Protein AF-A0A3M1T2I3-F1 (afdb_monomer)

Sequence (271 aa):
MAVRRGARWLALGALTLAPGLLPSAAAAEPPPEVANPHLGEAIRHIEAGELEAALRALEAALTFPENTNRILVEVYRNLAIVYLYSGDEAGAYEAFARLLNIDPDYTLPPHTAEPVAALFERVREAYAKGLLEPVRVAVDPIEATPSGVPASLVAVVSGLRPDMHVRAYYRLAGTASWNALELEPRPGNRYVASLPAFTADSGGGRTQVEYYVEVSDAAGRRVQGAGSALEPLRFAVLPPAAPPPPPAPPPWYENGWVWAAVGVVALGAGA

Foldseek 3Di:
DDDDDDDDDDDDDDPPPDPPPDPPPPPPDQFPPPDQVLLVQLVVCVVVVVLVSSLVSLVVSLVDQQDDLVSLLSSLLSQLVSCVVVVNLVSNLVSLLLNCLSPVPDDDDPPDDPVSNVSNVVSNVCVVVVVHFRWDKDWDAAAEDEAQDWDKTKIAIGSDDPQKFKKKWKDWPPDDDIDIDGFDDDPPRMTMDIHGGHHDDPPPDFTKMWMWMFMAGNVRGTSYIGAGPRGTHMYTHDHHDDDPPDPDDPPPVPPPVVVVVVVVVVPPPDD

Nearest PDB structures (foldseek):
  6tav-assembly1_C  TM=6.456E-01  e=8.203E-03  Homo sapiens
  6tav-assembly1_A  TM=6.426E-01  e=1.238E-02  Homo sapiens
  7s64-assembly1_A  TM=7.057E-01  e=3.563E-02  Xenopus laevis
  7voo-assembly1_A  TM=5.939E-01  e=1.376E-01  Homo sapiens
  7von-assembly1_A  TM=6.052E-01  e=4.455E-01  Homo sapiens

Radius of gyration: 33.21 Å; Cα contacts (8 Å, |Δi|>4): 391; chains: 1; bounding box: 89×68×102 Å

Solvent-accessible surface area (backbone atoms only — not comparable to full-atom values): 16003 Å² total; per-residue (Å²): 133,88,79,90,82,82,87,86,89,87,83,90,78,88,75,80,75,76,81,76,80,69,79,75,75,73,73,73,72,76,63,81,83,75,73,60,66,33,46,58,50,14,51,55,24,52,77,70,66,38,50,74,60,16,50,55,25,37,57,53,34,55,62,42,87,70,58,39,72,70,53,47,38,53,46,23,51,51,47,18,51,43,27,43,76,73,68,35,56,65,58,14,47,50,23,44,49,53,24,42,40,65,42,75,83,70,73,81,66,86,90,57,57,65,72,61,49,56,51,47,51,53,46,50,51,37,47,75,70,60,75,52,76,53,50,44,54,46,62,66,83,59,68,65,37,53,34,65,40,58,41,79,47,44,33,43,48,44,56,77,52,94,61,46,46,54,37,36,36,39,33,55,62,91,58,90,67,75,44,78,44,73,43,46,83,46,86,89,46,28,29,39,37,77,46,73,54,48,74,31,54,90,84,75,56,83,34,37,39,32,29,28,35,38,32,20,42,79,86,66,31,74,68,42,47,40,50,26,90,71,53,51,43,66,29,38,34,37,62,67,78,77,75,76,77,74,78,77,74,76,60,74,84,75,40,74,65,53,57,56,58,58,57,54,63,75,69,71,83,79,127

pLDDT: mean 84.48, std 18.32, range [36.56, 98.56]

Structure (mmCIF, N/CA/C/O backbone):
data_AF-A0A3M1T2I3-F1
#
_entry.id   AF-A0A3M1T2I3-F1
#
loop_
_atom_site.group_PDB
_atom_site.id
_atom_site.type_symbol
_atom_site.label_atom_id
_atom_site.label_alt_id
_atom_site.label_comp_id
_atom_site.label_asym_id
_atom_site.label_entity_id
_atom_site.label_seq_id
_atom_site.pdbx_PDB_ins_code
_atom_site.Cartn_x
_atom_site.Cartn_y
_atom_site.Cartn_z
_atom_site.occupancy
_atom_site.B_iso_or_equiv
_atom_site.auth_seq_id
_atom_site.auth_comp_id
_atom_site.auth_asym_id
_atom_site.auth_atom_id
_atom_site.pdbx_PDB_model_num
ATOM 1 N N . MET A 1 1 ? -61.316 48.200 -37.920 1.00 38.34 1 MET A N 1
ATOM 2 C CA . MET A 1 1 ? -62.043 48.078 -36.635 1.00 38.34 1 MET A CA 1
ATOM 3 C C . MET A 1 1 ? -61.032 47.604 -35.601 1.00 38.34 1 MET A C 1
ATOM 5 O O . MET A 1 1 ? -60.457 46.552 -35.807 1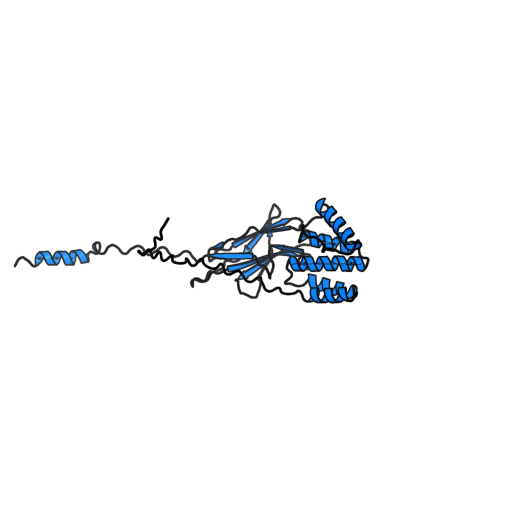.00 38.34 1 MET A O 1
ATOM 9 N N . ALA A 1 2 ? -60.510 48.493 -34.749 1.00 40.97 2 ALA A N 1
ATOM 10 C CA . ALA A 1 2 ? -61.056 48.836 -33.422 1.00 40.97 2 ALA A CA 1
ATOM 11 C C . ALA A 1 2 ? -60.943 47.642 -32.446 1.00 40.97 2 ALA A C 1
ATOM 13 O O . ALA A 1 2 ? -61.377 46.559 -32.792 1.00 40.97 2 ALA A O 1
ATOM 14 N N . VAL A 1 3 ? -60.418 47.720 -31.223 1.00 39.72 3 VAL A N 1
ATOM 15 C CA . VAL A 1 3 ? -60.035 48.838 -30.355 1.00 39.72 3 VAL A CA 1
ATOM 16 C C . VAL A 1 3 ? -59.197 48.249 -29.199 1.00 39.72 3 VAL A C 1
ATOM 18 O O . VAL A 1 3 ? -59.406 47.110 -28.788 1.00 39.72 3 VAL A O 1
ATOM 21 N N . ARG A 1 4 ? -58.269 49.058 -28.671 1.00 47.62 4 ARG A N 1
ATOM 22 C CA . ARG A 1 4 ? -57.616 48.945 -27.350 1.00 47.62 4 ARG A CA 1
ATOM 23 C C . ARG A 1 4 ? -58.528 48.371 -26.255 1.00 47.62 4 ARG A C 1
ATOM 25 O O . ARG A 1 4 ? -59.618 48.894 -26.051 1.00 47.62 4 ARG A O 1
ATOM 32 N N . ARG A 1 5 ? -57.991 47.510 -25.387 1.00 52.38 5 ARG A N 1
ATOM 33 C CA . ARG A 1 5 ? -58.354 47.515 -23.959 1.00 52.38 5 ARG A CA 1
ATOM 34 C C . ARG A 1 5 ? -57.108 47.344 -23.107 1.00 52.38 5 ARG A C 1
ATOM 36 O O . ARG A 1 5 ? -56.390 46.362 -23.230 1.00 52.38 5 ARG A O 1
ATOM 43 N N . GLY A 1 6 ? -56.851 48.356 -22.289 1.00 38.50 6 GLY A N 1
ATOM 44 C CA . GLY A 1 6 ? -55.913 48.271 -21.186 1.00 38.50 6 GLY A CA 1
ATOM 45 C C . GLY A 1 6 ? -56.625 47.976 -19.870 1.00 38.50 6 GLY A C 1
ATOM 46 O O . GLY A 1 6 ? -57.850 47.906 -19.813 1.00 38.50 6 GLY A O 1
ATOM 47 N N . ALA A 1 7 ? -55.785 47.972 -18.835 1.00 44.91 7 ALA A N 1
ATOM 48 C CA . ALA A 1 7 ? -56.053 48.436 -17.478 1.00 44.91 7 ALA A CA 1
ATOM 49 C C . ALA A 1 7 ? -56.681 47.464 -16.449 1.00 44.91 7 ALA A C 1
ATOM 51 O O . ALA A 1 7 ? -57.894 47.370 -16.328 1.00 44.91 7 ALA A O 1
ATOM 52 N N . ARG A 1 8 ? -55.792 46.969 -15.565 1.00 45.78 8 ARG A N 1
ATOM 53 C CA . ARG A 1 8 ? -55.631 47.380 -14.141 1.00 45.78 8 ARG A CA 1
ATOM 54 C C . ARG A 1 8 ? -55.949 46.332 -13.042 1.00 45.78 8 ARG A C 1
ATOM 56 O O . ARG A 1 8 ? -57.092 45.975 -12.822 1.00 45.78 8 ARG A O 1
ATOM 63 N N . TRP A 1 9 ? -54.863 45.988 -12.330 1.00 36.56 9 TRP A N 1
ATOM 64 C CA . TRP A 1 9 ? -54.618 45.773 -10.883 1.00 36.56 9 TRP A CA 1
ATOM 65 C C . TRP A 1 9 ? -55.651 45.085 -9.974 1.00 36.56 9 TRP A C 1
ATOM 67 O O . TRP A 1 9 ? -56.730 45.618 -9.753 1.00 36.56 9 TRP A O 1
ATOM 77 N N . LEU A 1 10 ? -55.208 44.040 -9.258 1.00 44.72 10 LEU A N 1
ATOM 78 C CA . LEU A 1 10 ? -54.825 44.035 -7.825 1.00 44.72 10 LEU A CA 1
ATOM 79 C C . LEU A 1 10 ? -54.875 42.589 -7.296 1.00 44.72 10 LEU A C 1
ATOM 81 O O . LEU A 1 10 ? -55.879 41.916 -7.486 1.00 44.72 10 LEU A O 1
ATOM 85 N N . ALA A 1 11 ? -53.834 42.143 -6.588 1.00 40.94 11 ALA A N 1
ATOM 86 C CA . ALA A 1 11 ? -53.917 41.704 -5.187 1.00 40.94 11 ALA A CA 1
ATOM 87 C C . ALA A 1 11 ? -52.767 40.759 -4.811 1.00 40.94 11 ALA A C 1
ATOM 89 O O . ALA A 1 11 ? -52.311 39.928 -5.591 1.00 40.94 11 ALA A O 1
ATOM 90 N N . LEU A 1 12 ? -52.309 40.962 -3.580 1.00 48.69 12 LEU A N 1
ATOM 91 C CA . LEU A 1 12 ? -51.177 40.344 -2.915 1.00 48.69 12 LEU A CA 1
ATOM 92 C C . LEU A 1 12 ? -51.337 38.830 -2.738 1.00 48.69 12 LEU A C 1
ATOM 94 O O . LEU A 1 12 ? -52.394 38.344 -2.350 1.00 48.69 12 LEU A O 1
ATOM 98 N N . GLY A 1 13 ? -50.210 38.135 -2.843 1.00 39.66 13 GLY A N 1
ATOM 99 C CA . GLY A 1 13 ? -49.990 36.828 -2.241 1.00 39.66 13 GLY A CA 1
ATOM 100 C C . GLY A 1 13 ? -48.504 36.668 -1.954 1.00 39.66 13 GLY A C 1
ATOM 101 O O . GLY A 1 13 ? -47.779 36.071 -2.742 1.00 39.66 13 GLY A O 1
ATOM 102 N N . ALA A 1 14 ? -48.030 37.283 -0.869 1.00 46.06 14 ALA A N 1
ATOM 103 C CA . ALA A 1 14 ? -46.669 37.103 -0.381 1.00 46.06 14 ALA A CA 1
ATOM 104 C C . ALA A 1 14 ? -46.525 35.678 0.174 1.00 46.06 14 ALA A C 1
ATOM 106 O O . ALA A 1 14 ? -46.918 35.409 1.306 1.00 46.06 14 ALA A O 1
ATOM 107 N N . LEU A 1 15 ? -45.974 34.765 -0.626 1.00 44.28 15 LEU A N 1
ATOM 108 C CA . LEU A 1 15 ? -45.470 33.490 -0.132 1.00 44.28 15 LEU A CA 1
ATOM 109 C C . LEU A 1 15 ? -43.978 33.675 0.155 1.00 44.28 15 LEU A C 1
ATOM 111 O O . LEU A 1 15 ? -43.136 33.569 -0.735 1.00 44.28 15 LEU A O 1
ATOM 115 N N . THR A 1 16 ? -43.650 34.019 1.398 1.00 44.34 16 THR A N 1
ATOM 116 C CA . THR A 1 16 ? -42.273 33.974 1.890 1.00 44.34 16 THR A CA 1
ATOM 117 C C . THR A 1 16 ? -41.854 32.512 1.976 1.00 44.34 16 THR A C 1
ATOM 119 O O . THR A 1 16 ? -42.119 31.833 2.968 1.00 44.34 16 THR A O 1
ATOM 122 N N . LEU A 1 17 ? -41.234 32.012 0.909 1.00 50.44 17 LEU A N 1
ATOM 123 C CA . LEU A 1 17 ? -40.506 30.753 0.931 1.00 50.44 17 LEU A CA 1
ATOM 124 C C . LEU A 1 17 ? -39.276 30.973 1.822 1.00 50.44 17 LEU A C 1
ATOM 126 O O . LEU A 1 17 ? -38.347 31.679 1.434 1.00 50.44 17 LEU A O 1
ATOM 130 N N . ALA A 1 18 ? -39.295 30.436 3.040 1.00 46.59 18 ALA A N 1
ATOM 131 C CA . ALA A 1 18 ? -38.099 30.376 3.867 1.00 46.59 18 ALA A CA 1
ATOM 132 C C . ALA A 1 18 ? -37.065 29.502 3.132 1.00 46.59 18 ALA A C 1
ATOM 134 O O . ALA A 1 18 ? -37.366 28.336 2.860 1.00 46.59 18 ALA A O 1
ATOM 135 N N . PRO A 1 19 ? -35.874 30.014 2.770 1.00 47.81 19 PRO A N 1
ATOM 136 C CA . PRO A 1 19 ? -34.829 29.162 2.235 1.00 47.81 19 PRO A CA 1
ATOM 137 C C . PRO A 1 19 ? -34.359 28.252 3.369 1.00 47.81 19 PRO A C 1
ATOM 139 O O . PRO A 1 19 ? -33.749 28.702 4.340 1.00 47.81 19 PRO A O 1
ATOM 142 N N . GLY A 1 20 ? -34.691 26.966 3.264 1.00 45.84 20 GLY A N 1
ATOM 143 C CA . GLY A 1 20 ? -34.088 25.940 4.096 1.00 45.84 20 GLY A CA 1
ATOM 144 C C . GLY A 1 20 ? -32.579 25.989 3.897 1.00 45.84 20 GLY A C 1
ATOM 145 O O . GLY A 1 20 ? -32.091 25.745 2.793 1.00 45.84 20 GLY A O 1
ATOM 146 N N . LEU A 1 21 ? -31.845 26.323 4.960 1.00 47.00 21 LEU A N 1
ATOM 147 C CA . LEU A 1 21 ? -30.426 26.019 5.043 1.00 47.00 21 LEU A CA 1
ATOM 148 C C . LEU A 1 21 ? -30.297 24.497 4.976 1.00 47.00 21 LEU A C 1
ATOM 150 O O . LEU A 1 21 ? -30.474 23.803 5.976 1.00 47.00 21 LEU A O 1
ATOM 154 N N . LEU A 1 22 ? -29.992 23.973 3.793 1.00 48.81 22 LEU A N 1
ATOM 155 C CA . LEU A 1 22 ? -29.312 22.693 3.724 1.00 48.81 22 LEU A CA 1
ATOM 156 C C . LEU A 1 22 ? -27.967 22.892 4.438 1.00 48.81 22 LEU A C 1
ATOM 158 O O . LEU A 1 22 ? -27.266 23.861 4.122 1.00 48.81 22 LEU A O 1
ATOM 162 N N . PRO A 1 23 ? -27.597 22.045 5.414 1.00 46.97 23 PRO A N 1
ATOM 163 C CA . PRO A 1 23 ? -26.238 22.047 5.915 1.00 46.97 23 PRO A CA 1
ATOM 164 C C . PRO A 1 23 ? -25.337 21.789 4.712 1.00 46.97 23 PRO A C 1
ATOM 166 O O . PRO A 1 23 ? -25.424 20.739 4.075 1.00 46.97 23 PRO A O 1
ATOM 169 N N . SER A 1 24 ? -24.524 22.788 4.369 1.00 48.53 24 SER A N 1
ATOM 170 C CA . SER A 1 24 ? -23.426 22.615 3.434 1.00 48.53 24 SER A CA 1
ATOM 171 C C . SER A 1 24 ? -22.610 21.452 3.979 1.00 48.53 24 SER A C 1
ATOM 173 O O . SER A 1 24 ? -22.019 21.562 5.057 1.00 48.53 24 SER A O 1
ATOM 175 N N . ALA A 1 25 ? -22.664 20.304 3.302 1.00 48.81 25 ALA A N 1
ATOM 176 C CA . ALA A 1 25 ? -21.672 19.270 3.489 1.00 48.81 25 ALA A CA 1
ATOM 177 C C . ALA A 1 25 ? -20.363 19.966 3.143 1.00 48.81 25 ALA A C 1
ATOM 179 O O . ALA A 1 25 ? -20.101 20.220 1.970 1.00 48.81 25 ALA A O 1
ATOM 180 N N . ALA A 1 26 ? -19.632 20.401 4.173 1.00 47.50 26 ALA A N 1
ATOM 181 C CA . ALA A 1 26 ? -18.298 20.934 4.018 1.00 47.50 26 ALA A CA 1
ATOM 182 C C . ALA A 1 26 ? -17.565 19.908 3.163 1.00 47.50 26 ALA A C 1
ATOM 184 O O . ALA A 1 26 ? -17.349 18.778 3.607 1.00 47.50 26 ALA A O 1
ATOM 185 N N . ALA A 1 27 ? -17.327 20.267 1.901 1.00 45.72 27 ALA A N 1
ATOM 186 C CA . ALA A 1 27 ? -16.485 19.498 1.019 1.00 45.72 27 ALA A CA 1
ATOM 187 C C . ALA A 1 27 ? -15.190 19.343 1.803 1.00 45.72 27 ALA A C 1
ATOM 189 O O . ALA A 1 27 ? -14.548 20.345 2.121 1.00 45.72 27 ALA A O 1
ATOM 190 N N . ALA A 1 28 ? -14.904 18.120 2.247 1.00 49.25 28 ALA A N 1
ATOM 191 C CA . ALA A 1 28 ? -13.636 17.827 2.874 1.00 49.25 28 ALA A CA 1
ATOM 192 C C . ALA A 1 28 ? -12.586 18.309 1.876 1.00 49.25 28 ALA A C 1
ATOM 194 O O . ALA A 1 28 ? -12.582 17.841 0.734 1.00 49.25 28 ALA A O 1
ATOM 195 N N . GLU A 1 29 ? -11.795 19.314 2.258 1.00 43.59 29 GLU A N 1
ATOM 196 C CA . GLU A 1 29 ? -10.670 19.730 1.433 1.00 43.59 29 GLU A CA 1
ATOM 197 C C . GLU A 1 29 ? -9.873 18.461 1.113 1.00 43.59 29 GLU A C 1
ATOM 199 O O . GLU A 1 29 ? -9.642 17.655 2.028 1.00 43.59 29 GLU A O 1
ATOM 204 N N . PRO A 1 30 ? -9.538 18.214 -0.169 1.00 51.66 30 PRO A N 1
ATOM 205 C CA . PRO A 1 30 ? -8.709 17.072 -0.504 1.00 51.66 30 PRO A CA 1
ATOM 206 C C . PRO A 1 30 ? -7.450 17.161 0.365 1.00 51.66 30 PRO A C 1
ATOM 208 O O . PRO A 1 30 ? -6.912 18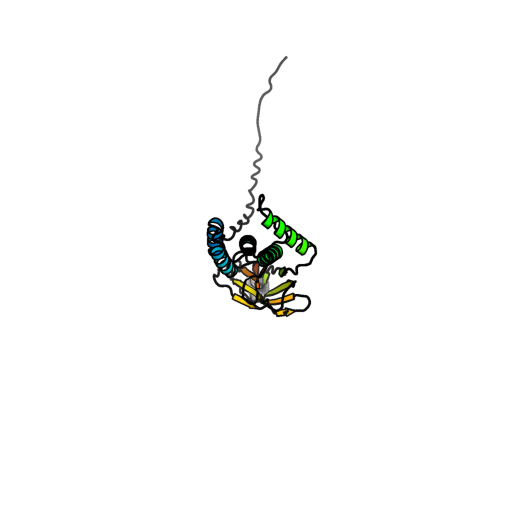.263 0.526 1.00 51.66 30 PRO A O 1
ATOM 211 N N . PRO A 1 31 ? -7.023 16.050 0.990 1.00 51.81 31 PRO A N 1
ATOM 212 C CA . PRO A 1 31 ? -5.850 16.069 1.849 1.00 51.81 31 PRO A CA 1
ATOM 213 C C . PRO A 1 31 ? -4.682 16.708 1.085 1.00 51.81 31 PRO A C 1
ATOM 215 O O . PRO A 1 31 ? -4.574 16.496 -0.129 1.00 51.81 31 PRO A O 1
ATOM 218 N N . PRO A 1 32 ? -3.837 17.517 1.752 1.00 52.91 32 PRO A N 1
ATOM 219 C CA . PRO A 1 32 ? -2.706 18.145 1.092 1.00 52.91 32 PRO A CA 1
ATOM 220 C C . PRO A 1 32 ? -1.890 17.058 0.399 1.00 52.91 32 PRO A C 1
ATOM 222 O O . PRO A 1 32 ? -1.544 16.045 1.008 1.00 52.91 32 PRO A O 1
ATOM 225 N N . GLU A 1 33 ? -1.627 17.254 -0.890 1.00 60.72 33 GLU A N 1
ATOM 226 C CA . GLU A 1 33 ? -0.792 16.353 -1.667 1.00 60.72 33 GLU A CA 1
ATOM 227 C C . GLU A 1 33 ? 0.635 16.453 -1.129 1.00 60.72 33 GLU A C 1
ATOM 229 O O . GLU A 1 33 ? 1.414 17.320 -1.527 1.00 60.72 33 GLU A O 1
ATOM 234 N N . VAL A 1 34 ? 0.971 15.608 -0.154 1.00 64.94 34 VAL A N 1
ATOM 235 C CA . VAL A 1 34 ? 2.351 15.494 0.297 1.00 64.94 34 VAL A CA 1
ATOM 236 C C . VAL A 1 34 ? 3.119 14.810 -0.823 1.00 64.94 34 VAL A C 1
ATOM 238 O O . VAL A 1 34 ? 2.954 13.620 -1.094 1.00 64.94 34 VAL A O 1
ATOM 241 N N . ALA A 1 35 ? 3.921 15.606 -1.521 1.00 80.94 35 ALA A N 1
ATOM 242 C CA . ALA A 1 35 ? 4.784 15.124 -2.578 1.00 80.94 35 ALA A CA 1
ATOM 243 C C . ALA A 1 35 ? 5.882 14.246 -1.969 1.00 80.94 35 ALA A C 1
ATOM 245 O O . ALA A 1 35 ? 6.596 14.679 -1.066 1.00 80.94 35 ALA A O 1
ATOM 246 N N . ASN A 1 36 ? 6.051 13.032 -2.491 1.00 91.38 36 ASN A N 1
ATOM 247 C CA . ASN A 1 36 ? 7.222 12.218 -2.192 1.00 91.38 36 ASN A CA 1
ATOM 248 C C . ASN A 1 36 ? 8.453 12.904 -2.825 1.00 91.38 36 ASN A C 1
ATOM 250 O O . ASN A 1 36 ? 8.560 12.937 -4.057 1.00 91.38 36 ASN A O 1
ATOM 254 N N . PRO A 1 37 ? 9.378 13.475 -2.029 1.00 93.75 37 PRO A N 1
ATOM 255 C CA . PRO A 1 37 ? 10.471 14.282 -2.570 1.00 93.75 37 PRO A CA 1
ATOM 2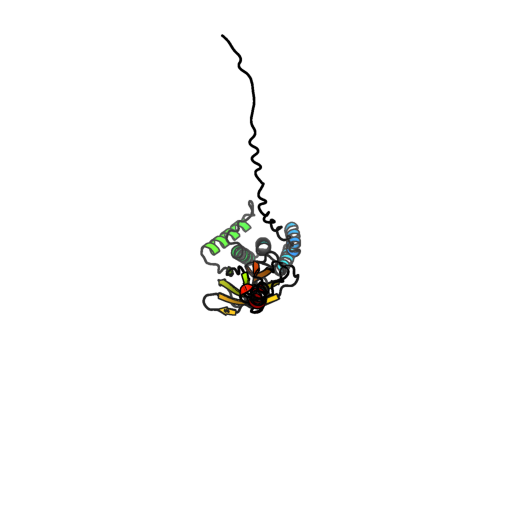56 C C . PRO A 1 37 ? 11.426 13.452 -3.436 1.00 93.75 37 PRO A C 1
ATOM 258 O O . PRO A 1 37 ? 11.971 13.959 -4.416 1.00 93.75 37 PRO A O 1
ATOM 261 N N . HIS A 1 38 ? 11.577 12.166 -3.119 1.00 96.81 38 HIS A N 1
ATOM 262 C CA . HIS A 1 38 ? 12.435 11.246 -3.857 1.00 96.81 38 HIS A CA 1
ATOM 263 C C . HIS A 1 38 ? 11.843 10.866 -5.215 1.00 96.81 38 HIS A C 1
ATOM 265 O O . HIS A 1 38 ? 12.585 10.700 -6.177 1.00 96.81 38 HIS A O 1
ATOM 271 N N . LEU A 1 39 ? 10.512 10.802 -5.333 1.00 96.75 39 LEU A N 1
ATOM 272 C CA . LEU A 1 39 ? 9.861 10.646 -6.635 1.00 96.75 39 LEU A CA 1
ATOM 273 C C . LEU A 1 39 ? 10.120 11.873 -7.524 1.00 96.75 39 LEU A C 1
ATOM 275 O O . LEU A 1 39 ? 10.472 11.722 -8.691 1.00 96.75 39 LEU A O 1
ATOM 279 N N . GLY A 1 40 ? 10.012 13.085 -6.970 1.00 94.69 40 GLY A N 1
ATOM 280 C CA . GLY A 1 40 ? 10.337 14.314 -7.703 1.00 94.69 40 GLY A CA 1
ATOM 281 C C . GLY A 1 40 ? 11.808 14.379 -8.136 1.00 94.69 40 GLY A C 1
ATOM 282 O O . GLY A 1 40 ? 12.118 14.795 -9.249 1.00 94.69 40 GLY A O 1
ATOM 283 N N . GLU A 1 41 ? 12.729 13.934 -7.281 1.00 96.75 41 GLU A N 1
ATOM 284 C CA . GLU A 1 41 ? 14.148 13.789 -7.622 1.00 96.75 41 GLU A CA 1
ATOM 285 C C . GLU A 1 41 ? 14.386 12.750 -8.722 1.00 96.75 41 GLU A C 1
ATOM 287 O O . GLU A 1 41 ? 15.082 13.047 -9.692 1.00 96.75 41 GLU A O 1
ATOM 292 N N . ALA A 1 42 ? 13.758 11.578 -8.621 1.00 97.62 42 ALA A N 1
ATOM 293 C CA . ALA A 1 42 ? 13.844 10.540 -9.637 1.00 97.62 42 ALA A CA 1
ATOM 294 C C . ALA A 1 42 ? 13.393 11.038 -11.011 1.00 97.62 42 ALA A C 1
ATOM 296 O O . ALA A 1 42 ? 14.085 10.802 -11.995 1.00 97.62 42 ALA A O 1
ATOM 297 N N . ILE A 1 43 ? 12.273 11.762 -11.078 1.00 96.25 43 ILE A N 1
ATOM 298 C CA . ILE A 1 43 ? 11.755 12.313 -12.336 1.00 96.25 43 ILE A CA 1
ATOM 299 C C . ILE A 1 43 ? 12.782 13.251 -12.981 1.00 96.25 43 ILE A C 1
ATOM 301 O O . ILE A 1 43 ? 13.058 13.110 -14.169 1.00 96.25 43 ILE A O 1
ATOM 305 N N . ARG A 1 44 ? 13.430 14.130 -12.204 1.00 97.31 44 ARG A N 1
ATOM 306 C CA . ARG A 1 44 ? 14.501 14.999 -12.730 1.00 97.31 44 ARG A CA 1
ATOM 307 C C . ARG A 1 44 ? 15.673 14.192 -13.294 1.00 97.31 44 ARG A C 1
ATOM 309 O O . ARG A 1 44 ? 16.200 14.543 -14.344 1.00 97.31 44 ARG A O 1
ATOM 316 N N . HIS A 1 45 ? 16.075 13.111 -12.624 1.00 98.06 45 HIS A N 1
ATOM 317 C CA . HIS A 1 45 ? 17.132 12.232 -13.131 1.00 98.06 45 HIS A CA 1
ATOM 318 C C . HIS A 1 45 ? 16.710 11.480 -14.402 1.00 98.06 45 HIS A C 1
ATOM 320 O O . HIS A 1 45 ? 17.516 11.351 -15.319 1.00 98.06 45 HIS A O 1
ATOM 326 N N . ILE A 1 46 ? 15.450 11.040 -14.501 1.00 96.44 46 ILE A N 1
ATOM 327 C CA . ILE A 1 46 ? 14.894 10.419 -15.716 1.00 96.44 46 ILE A CA 1
ATOM 328 C C . ILE A 1 46 ? 14.934 11.409 -16.883 1.00 96.44 46 ILE A C 1
ATOM 330 O O . ILE A 1 46 ? 15.409 11.064 -17.962 1.00 96.44 46 ILE A O 1
ATOM 334 N N . GLU A 1 47 ? 14.487 12.646 -16.665 1.00 95.25 47 GLU A N 1
ATOM 335 C CA . GLU A 1 47 ? 14.510 13.713 -17.674 1.00 95.25 47 GLU A CA 1
ATOM 336 C C . GLU A 1 47 ? 15.936 14.062 -18.127 1.00 95.25 47 GLU A C 1
ATOM 338 O O . GLU A 1 47 ? 16.153 14.389 -19.294 1.00 95.25 47 GLU A O 1
ATOM 343 N N . ALA A 1 48 ? 16.915 13.949 -17.226 1.00 96.69 48 ALA A N 1
ATOM 344 C CA . ALA A 1 48 ? 18.334 14.129 -17.525 1.00 96.69 48 ALA A CA 1
ATOM 345 C C . ALA A 1 48 ? 19.000 12.896 -18.174 1.00 96.69 48 ALA A C 1
ATOM 347 O O . ALA A 1 48 ? 20.145 12.987 -18.617 1.00 96.69 48 ALA A O 1
ATOM 348 N N . GLY A 1 49 ? 18.313 11.749 -18.242 1.00 96.06 49 GLY A N 1
ATOM 349 C CA . GLY A 1 49 ? 18.866 10.482 -18.737 1.00 96.06 49 GLY A CA 1
ATOM 350 C C . GLY A 1 49 ? 19.815 9.773 -17.760 1.00 96.06 49 GLY A C 1
ATOM 351 O O . GLY A 1 49 ? 20.532 8.856 -18.152 1.00 96.06 49 GLY A O 1
ATOM 352 N N . GLU A 1 50 ? 19.830 10.174 -16.490 1.00 98.00 50 GLU A N 1
ATOM 353 C CA . GLU A 1 50 ? 20.702 9.647 -15.436 1.00 98.00 50 GLU A CA 1
ATOM 354 C C . GLU A 1 50 ? 20.051 8.434 -14.746 1.00 98.00 50 GLU A C 1
ATOM 356 O O . GLU A 1 50 ? 19.606 8.503 -13.596 1.00 98.00 50 GLU A O 1
ATOM 361 N N . LEU A 1 51 ? 19.962 7.310 -15.461 1.00 97.31 51 LEU A N 1
ATOM 362 C CA . LEU A 1 51 ? 19.160 6.148 -15.054 1.00 97.31 51 LEU A CA 1
ATOM 363 C C . LEU A 1 51 ? 19.561 5.563 -13.689 1.00 97.31 51 LEU A C 1
ATOM 365 O O . LEU A 1 51 ? 18.694 5.233 -12.883 1.00 97.31 51 LEU A O 1
ATOM 369 N N . GLU A 1 52 ? 20.854 5.484 -13.368 1.00 97.38 52 GLU A N 1
ATOM 370 C CA . GLU A 1 52 ? 21.317 4.953 -12.080 1.00 97.38 52 GLU A CA 1
ATOM 371 C C . GLU A 1 52 ? 20.970 5.879 -10.908 1.00 97.38 52 GLU A C 1
ATOM 373 O O . GLU A 1 52 ? 20.726 5.414 -9.792 1.00 97.38 52 GLU A O 1
ATOM 378 N N . ALA A 1 53 ? 20.977 7.196 -11.133 1.00 98.12 53 ALA A N 1
ATOM 379 C CA . ALA A 1 53 ? 20.570 8.165 -10.121 1.00 98.12 53 ALA A CA 1
ATOM 380 C C . ALA A 1 53 ? 19.051 8.132 -9.919 1.00 98.12 53 ALA A C 1
ATOM 382 O O . ALA A 1 53 ? 18.589 8.105 -8.777 1.00 98.12 53 ALA A O 1
ATOM 383 N N . ALA A 1 54 ? 18.294 8.027 -11.015 1.00 98.31 54 ALA A N 1
ATOM 384 C CA . ALA A 1 54 ? 16.852 7.828 -10.977 1.00 98.31 54 ALA A CA 1
ATOM 385 C C . ALA A 1 54 ? 16.473 6.566 -10.195 1.00 98.31 54 ALA A C 1
ATOM 387 O O . ALA A 1 54 ? 15.603 6.633 -9.330 1.00 98.31 54 ALA A O 1
ATOM 388 N N . LEU A 1 55 ? 17.154 5.441 -10.437 1.00 97.81 55 LEU A N 1
ATOM 389 C CA . LEU A 1 55 ? 16.883 4.184 -9.740 1.00 97.81 55 LEU A CA 1
ATOM 390 C C . LEU A 1 55 ? 17.055 4.324 -8.222 1.00 97.81 55 LEU A C 1
ATOM 392 O O . LEU A 1 55 ? 16.142 3.984 -7.475 1.00 97.81 55 LEU A O 1
ATOM 396 N N . ARG A 1 56 ? 18.170 4.904 -7.757 1.00 97.69 56 ARG A N 1
ATOM 397 C CA . ARG A 1 56 ? 18.392 5.135 -6.317 1.00 97.69 56 ARG A CA 1
ATOM 398 C C . ARG A 1 56 ? 17.320 6.033 -5.700 1.00 97.69 56 ARG A C 1
ATOM 400 O O . ARG A 1 56 ? 16.857 5.771 -4.592 1.00 97.69 56 ARG A O 1
ATOM 407 N N . ALA A 1 57 ? 16.922 7.088 -6.409 1.00 98.06 57 ALA A N 1
ATOM 408 C CA . ALA A 1 57 ? 15.865 7.981 -5.950 1.00 98.06 57 ALA A CA 1
ATOM 409 C C . ALA A 1 57 ? 14.501 7.264 -5.897 1.00 98.06 57 ALA A C 1
ATOM 411 O O . ALA A 1 57 ? 13.755 7.440 -4.938 1.00 98.06 57 ALA A O 1
ATOM 412 N N . LEU A 1 58 ? 14.187 6.387 -6.854 1.00 97.94 58 LEU A N 1
ATOM 413 C CA . LEU A 1 58 ? 12.962 5.579 -6.829 1.00 97.94 58 LEU A CA 1
ATOM 414 C C . LEU A 1 58 ? 12.966 4.536 -5.704 1.00 97.94 58 LEU A C 1
ATOM 416 O O . LEU A 1 58 ? 11.939 4.328 -5.060 1.00 97.94 58 LEU A O 1
ATOM 420 N N . GLU A 1 59 ? 14.106 3.910 -5.419 1.00 95.44 59 GLU A N 1
ATOM 421 C CA . GLU A 1 59 ? 14.255 3.001 -4.278 1.00 95.44 59 GLU A CA 1
ATOM 422 C C . GLU A 1 59 ? 14.035 3.732 -2.948 1.00 95.44 59 GLU A C 1
ATOM 424 O O . GLU A 1 59 ? 13.304 3.239 -2.087 1.00 95.44 59 GLU A O 1
ATOM 429 N N . ALA A 1 60 ? 14.581 4.944 -2.804 1.00 96.12 60 ALA A N 1
ATOM 430 C CA . ALA A 1 60 ? 14.288 5.808 -1.664 1.00 96.12 60 ALA A CA 1
ATOM 431 C C . ALA A 1 60 ? 12.794 6.175 -1.612 1.00 96.12 60 ALA A C 1
ATOM 433 O O . ALA A 1 60 ? 12.174 6.100 -0.547 1.00 96.12 60 ALA A O 1
ATOM 434 N N . ALA A 1 61 ? 12.183 6.476 -2.763 1.00 96.44 61 ALA A N 1
ATOM 435 C CA . ALA A 1 61 ? 10.763 6.789 -2.859 1.00 96.44 61 ALA A CA 1
ATOM 436 C C . ALA A 1 61 ? 9.880 5.635 -2.368 1.00 96.44 61 ALA A C 1
ATOM 438 O O . ALA A 1 61 ? 8.915 5.904 -1.660 1.00 96.44 61 ALA A O 1
ATOM 439 N N . LEU A 1 62 ? 10.215 4.370 -2.652 1.00 94.75 62 LEU A N 1
ATOM 440 C CA . LEU A 1 62 ? 9.472 3.200 -2.151 1.00 94.75 62 LEU A CA 1
ATOM 441 C C . LEU A 1 62 ? 9.468 3.084 -0.620 1.00 94.75 62 LEU A C 1
ATOM 443 O O . LEU A 1 62 ? 8.527 2.538 -0.045 1.00 94.75 62 LEU A O 1
ATOM 447 N N . THR A 1 63 ? 10.511 3.587 0.041 1.00 93.06 63 THR A N 1
ATOM 448 C CA . THR A 1 63 ? 10.644 3.547 1.508 1.00 93.06 63 THR A CA 1
ATOM 449 C C . THR A 1 63 ? 10.006 4.742 2.214 1.00 93.06 63 THR A C 1
ATOM 451 O O . THR A 1 63 ? 9.990 4.793 3.443 1.00 93.06 63 THR A O 1
ATOM 454 N N . PHE A 1 64 ? 9.468 5.704 1.461 1.00 92.31 64 PHE A N 1
ATOM 455 C CA . PHE A 1 64 ? 8.876 6.906 2.031 1.00 92.31 64 PHE A CA 1
ATOM 456 C C . PHE A 1 64 ? 7.608 6.568 2.849 1.00 92.31 64 PHE A C 1
ATOM 458 O O . PHE A 1 64 ? 6.680 5.963 2.303 1.00 92.31 64 PHE A O 1
ATOM 465 N N . PRO A 1 65 ? 7.526 6.952 4.142 1.00 85.88 65 PRO A N 1
ATOM 466 C CA . PRO A 1 65 ? 6.441 6.512 5.030 1.00 85.88 65 PRO A CA 1
ATOM 467 C C . PRO A 1 65 ? 5.035 6.951 4.607 1.00 85.88 65 PRO A C 1
ATOM 469 O O . PRO A 1 65 ? 4.056 6.282 4.921 1.00 85.88 65 PRO A O 1
ATOM 472 N N . GLU A 1 66 ? 4.918 8.073 3.899 1.00 88.38 66 GLU A N 1
ATOM 473 C CA . GLU A 1 66 ? 3.629 8.687 3.547 1.00 88.38 66 GLU A CA 1
ATOM 474 C C . GLU A 1 66 ? 3.171 8.300 2.131 1.00 88.38 66 GLU A C 1
ATOM 476 O O . GLU A 1 66 ? 2.351 8.977 1.513 1.00 88.38 66 GLU A O 1
ATOM 481 N N . ASN A 1 67 ? 3.686 7.185 1.606 1.00 91.25 67 ASN A N 1
ATOM 482 C CA . ASN A 1 67 ? 3.269 6.653 0.317 1.00 91.25 67 ASN A CA 1
ATOM 483 C C . ASN A 1 67 ? 1.791 6.238 0.323 1.00 91.25 67 ASN A C 1
ATOM 485 O O . ASN A 1 67 ? 1.370 5.315 1.026 1.00 91.25 67 ASN A O 1
ATOM 489 N N . THR A 1 68 ? 1.010 6.881 -0.541 1.00 91.44 68 THR A N 1
ATOM 490 C CA . THR A 1 68 ? -0.333 6.429 -0.911 1.00 91.44 68 THR A CA 1
ATOM 491 C C . THR A 1 68 ? -0.259 5.421 -2.056 1.00 91.44 68 THR A C 1
ATOM 493 O O . THR A 1 68 ? 0.761 5.300 -2.739 1.00 91.44 68 THR A O 1
ATOM 496 N N . ASN A 1 69 ? -1.365 4.723 -2.321 1.00 90.69 69 ASN A N 1
ATOM 497 C CA . ASN A 1 69 ? -1.460 3.831 -3.479 1.00 90.69 69 ASN A CA 1
ATOM 498 C C . ASN A 1 69 ? -1.213 4.599 -4.793 1.00 90.69 69 ASN A C 1
ATOM 500 O O . ASN A 1 69 ? -0.517 4.100 -5.672 1.00 90.69 69 ASN A O 1
ATOM 504 N N . ARG A 1 70 ? -1.692 5.848 -4.890 1.00 90.69 70 ARG A N 1
ATOM 505 C CA . ARG A 1 70 ? -1.451 6.730 -6.041 1.00 90.69 70 ARG A CA 1
ATOM 506 C C . ARG A 1 70 ? 0.037 7.024 -6.247 1.00 90.69 70 ARG A C 1
ATOM 508 O O . ARG A 1 70 ? 0.528 6.884 -7.362 1.00 90.69 70 ARG A O 1
ATOM 515 N N . ILE A 1 71 ? 0.763 7.365 -5.180 1.00 93.56 71 ILE A N 1
ATOM 516 C CA . ILE A 1 71 ? 2.212 7.615 -5.260 1.00 93.56 71 ILE A CA 1
ATOM 517 C C . ILE A 1 71 ? 2.950 6.338 -5.674 1.00 93.56 71 ILE A C 1
ATOM 519 O O . ILE A 1 71 ? 3.806 6.384 -6.553 1.00 93.56 71 ILE A O 1
ATOM 523 N N . LEU A 1 72 ? 2.599 5.184 -5.098 1.00 94.56 72 LEU A N 1
ATOM 524 C CA . LEU A 1 72 ? 3.234 3.912 -5.453 1.00 94.56 72 LEU A CA 1
ATOM 525 C C . LEU A 1 72 ? 3.016 3.538 -6.926 1.00 94.56 72 LEU A C 1
ATOM 527 O O . LEU A 1 72 ? 3.953 3.061 -7.561 1.00 94.56 72 LEU A O 1
ATOM 531 N N . VAL A 1 73 ? 1.833 3.798 -7.496 1.00 95.75 73 VAL A N 1
ATOM 532 C CA . VAL A 1 73 ? 1.584 3.622 -8.941 1.00 95.75 73 VAL A CA 1
ATOM 533 C C . VAL A 1 73 ? 2.570 4.449 -9.769 1.00 95.75 73 VAL A C 1
ATOM 535 O O . VAL A 1 73 ? 3.148 3.942 -10.732 1.00 95.75 73 VAL A O 1
ATOM 538 N N . GLU A 1 74 ? 2.815 5.704 -9.389 1.00 95.88 74 GLU A N 1
ATOM 539 C CA . GLU A 1 74 ? 3.785 6.554 -10.082 1.00 95.88 74 GLU A CA 1
ATOM 540 C C . GLU A 1 74 ? 5.227 6.072 -9.906 1.00 95.88 74 GLU A C 1
ATOM 542 O O . GLU A 1 74 ? 5.981 6.045 -10.882 1.00 95.88 74 GLU A O 1
ATOM 547 N N . VAL A 1 75 ? 5.612 5.652 -8.699 1.00 97.31 75 VAL A N 1
ATOM 548 C CA . VAL A 1 75 ? 6.948 5.102 -8.428 1.00 97.31 75 VAL A CA 1
ATOM 549 C C . VAL A 1 75 ? 7.187 3.846 -9.266 1.00 97.31 75 VAL A C 1
ATOM 551 O O . VAL A 1 75 ? 8.187 3.772 -9.976 1.00 97.31 75 VAL A O 1
ATOM 554 N N . TYR A 1 76 ? 6.257 2.887 -9.262 1.00 97.94 76 TYR A N 1
ATOM 555 C CA . TYR A 1 76 ? 6.406 1.645 -10.022 1.00 97.94 76 TYR A CA 1
ATOM 556 C C . TYR A 1 76 ? 6.366 1.856 -11.535 1.00 97.94 76 TYR A C 1
ATOM 558 O O . TYR A 1 76 ? 7.112 1.195 -12.255 1.00 97.94 76 TYR A O 1
ATOM 566 N N . ARG A 1 77 ? 5.575 2.813 -12.034 1.00 97.94 77 ARG A N 1
ATOM 567 C CA . ARG A 1 77 ? 5.614 3.195 -13.453 1.00 97.94 77 ARG A CA 1
ATOM 568 C C . ARG A 1 77 ? 7.003 3.685 -13.849 1.00 97.94 77 ARG A C 1
ATOM 570 O O . ARG A 1 77 ? 7.546 3.241 -14.855 1.00 97.94 77 ARG A O 1
ATOM 577 N N . ASN A 1 78 ? 7.567 4.604 -13.066 1.00 98.00 78 ASN A N 1
ATOM 578 C CA . ASN A 1 78 ? 8.886 5.163 -13.346 1.00 98.00 78 ASN A CA 1
ATOM 579 C C . ASN A 1 78 ? 9.996 4.116 -13.175 1.00 98.00 78 ASN A C 1
ATOM 581 O O . ASN A 1 78 ? 10.901 4.076 -14.001 1.00 98.00 78 ASN A O 1
ATOM 585 N N . LEU A 1 79 ? 9.899 3.218 -12.187 1.00 98.25 79 LEU A N 1
ATOM 586 C CA . LEU A 1 79 ? 10.814 2.078 -12.048 1.00 98.25 79 LEU A CA 1
ATOM 587 C C . LEU A 1 79 ? 10.780 1.183 -13.281 1.00 98.25 79 LEU A C 1
ATOM 589 O O . LEU A 1 79 ? 11.834 0.849 -13.806 1.00 98.25 79 LEU A O 1
ATOM 593 N N . ALA A 1 80 ? 9.589 0.836 -13.775 1.00 98.06 80 ALA A N 1
ATOM 594 C CA . ALA A 1 80 ? 9.465 -0.008 -14.956 1.00 98.06 80 ALA A CA 1
ATOM 595 C C . ALA A 1 80 ? 10.137 0.620 -16.184 1.00 98.06 80 ALA A C 1
ATOM 597 O O . ALA A 1 80 ? 10.849 -0.056 -16.923 1.00 98.06 80 ALA A O 1
ATOM 598 N N . ILE A 1 81 ? 9.952 1.930 -16.363 1.00 97.19 81 ILE A N 1
ATOM 599 C CA . ILE A 1 81 ? 10.586 2.704 -17.431 1.00 97.19 81 ILE A CA 1
ATOM 600 C C . ILE A 1 81 ? 12.113 2.707 -17.274 1.00 97.19 81 ILE A C 1
ATOM 602 O O . ILE A 1 81 ? 12.820 2.387 -18.228 1.00 97.19 81 ILE A O 1
ATOM 606 N N . VAL A 1 82 ? 12.621 3.039 -16.083 1.00 98.12 82 VAL A N 1
ATOM 607 C CA . VAL A 1 82 ? 14.064 3.090 -15.801 1.00 98.12 82 VAL A CA 1
ATOM 608 C C . VAL A 1 82 ? 14.705 1.723 -16.018 1.00 98.12 82 VAL A C 1
ATOM 610 O O . VAL A 1 82 ? 15.665 1.632 -16.775 1.00 98.12 82 VAL A O 1
ATOM 613 N N . TYR A 1 83 ? 14.142 0.658 -15.443 1.00 98.38 83 TYR A N 1
ATOM 614 C CA . TYR A 1 83 ? 14.646 -0.702 -15.628 1.00 98.38 83 TYR A CA 1
ATOM 615 C C . TYR A 1 83 ? 14.694 -1.097 -17.102 1.00 98.38 83 TYR A C 1
ATOM 617 O O . TYR A 1 83 ? 15.715 -1.603 -17.565 1.00 98.38 83 TYR A O 1
ATOM 625 N N . LEU A 1 84 ? 13.638 -0.800 -17.866 1.00 97.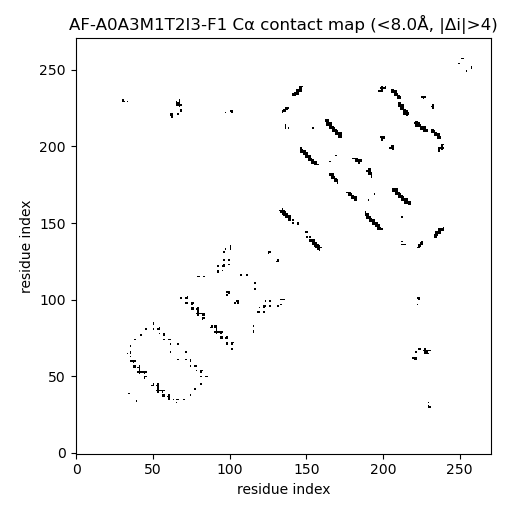06 84 LEU A N 1
ATOM 626 C CA . LEU A 1 84 ? 13.597 -1.150 -19.280 1.00 97.06 84 LEU A CA 1
ATOM 627 C C . LEU A 1 84 ? 14.679 -0.417 -20.083 1.00 97.06 84 LEU A C 1
ATOM 629 O O . LEU A 1 84 ? 15.365 -1.041 -20.890 1.00 97.06 84 LEU A O 1
ATOM 633 N N . TYR A 1 85 ? 14.875 0.883 -19.842 1.00 96.25 85 TYR A N 1
ATOM 634 C CA . TYR A 1 85 ? 15.925 1.657 -20.513 1.00 96.25 85 TYR A CA 1
ATOM 635 C C . TYR A 1 85 ? 17.340 1.302 -20.042 1.00 96.25 85 TYR A C 1
ATOM 637 O O . TYR A 1 85 ? 18.289 1.453 -20.810 1.00 96.25 85 TYR A O 1
ATOM 645 N N . SER A 1 86 ? 17.487 0.771 -18.828 1.00 95.81 86 SER A N 1
ATOM 646 C CA . SER A 1 86 ? 18.734 0.186 -18.326 1.00 95.81 86 SER A CA 1
ATOM 647 C C . SER A 1 86 ? 18.986 -1.245 -18.831 1.00 95.81 86 SER A C 1
ATOM 649 O O . SER A 1 86 ? 20.038 -1.811 -18.541 1.00 95.81 86 SER A O 1
ATOM 651 N N . GLY A 1 87 ? 18.057 -1.836 -19.593 1.00 96.38 87 GLY A N 1
ATOM 652 C CA . GLY A 1 87 ? 18.165 -3.194 -20.139 1.00 96.38 87 GLY A CA 1
ATOM 653 C C . GLY A 1 87 ? 17.734 -4.315 -19.184 1.00 96.38 87 GLY A C 1
ATOM 654 O O . GLY A 1 87 ? 17.881 -5.489 -19.522 1.00 96.38 87 GLY A O 1
ATOM 655 N N . ASP A 1 88 ? 17.180 -3.980 -18.018 1.00 97.88 88 ASP A N 1
ATOM 656 C CA . ASP A 1 88 ? 16.620 -4.932 -17.057 1.00 97.88 88 ASP A CA 1
ATOM 657 C C . ASP A 1 88 ? 15.121 -5.155 -17.317 1.00 97.88 88 ASP A C 1
ATOM 659 O O . ASP A 1 88 ? 14.238 -4.633 -16.635 1.00 97.88 88 ASP A O 1
ATOM 663 N N . GLU A 1 89 ? 14.808 -5.948 -18.342 1.00 97.88 89 GLU A N 1
ATOM 664 C CA . GLU A 1 89 ? 13.416 -6.270 -18.681 1.00 97.88 89 GLU A CA 1
ATOM 665 C C . GLU A 1 89 ? 12.695 -7.027 -17.547 1.00 97.88 89 GLU A C 1
ATOM 667 O O . GLU A 1 89 ? 11.486 -6.868 -17.370 1.00 97.88 89 GLU A O 1
ATOM 672 N N . ALA A 1 90 ? 13.421 -7.822 -16.753 1.00 97.88 90 ALA A N 1
ATOM 673 C CA . ALA A 1 90 ? 12.847 -8.584 -15.646 1.00 97.88 90 ALA A CA 1
ATOM 674 C C . ALA A 1 90 ? 12.408 -7.664 -14.497 1.00 97.88 90 ALA A C 1
ATOM 676 O O . ALA A 1 90 ? 11.274 -7.778 -14.022 1.00 97.88 90 ALA A O 1
ATOM 677 N N . GLY A 1 91 ? 13.260 -6.713 -14.103 1.00 97.25 91 GLY A N 1
ATOM 678 C CA . GLY A 1 91 ? 12.909 -5.669 -13.141 1.00 97.25 91 GLY A CA 1
ATOM 679 C C . GLY A 1 91 ? 11.747 -4.805 -13.634 1.00 97.25 91 GLY A C 1
ATOM 680 O O . GLY A 1 91 ? 10.815 -4.513 -12.880 1.00 97.25 91 GLY A O 1
ATOM 681 N N . ALA A 1 92 ? 11.729 -4.475 -14.929 1.00 98.31 92 ALA A N 1
ATOM 682 C CA . ALA A 1 92 ? 10.631 -3.725 -15.528 1.00 98.31 92 ALA A CA 1
ATOM 683 C C . ALA A 1 92 ? 9.297 -4.493 -15.494 1.00 98.31 92 ALA A C 1
ATOM 685 O O . ALA A 1 92 ? 8.252 -3.918 -15.176 1.00 98.31 92 ALA A O 1
ATOM 686 N N . TYR A 1 93 ? 9.333 -5.800 -15.770 1.00 98.12 93 TYR A N 1
ATOM 687 C CA . TYR A 1 93 ? 8.172 -6.680 -15.664 1.00 98.12 93 TYR A CA 1
ATOM 688 C C . TYR A 1 93 ? 7.628 -6.714 -14.231 1.00 98.12 93 TYR A C 1
ATOM 690 O O . TYR A 1 93 ? 6.423 -6.546 -14.029 1.00 98.12 93 TYR A O 1
ATOM 698 N N . GLU A 1 94 ? 8.495 -6.898 -13.226 1.00 95.81 94 GLU A N 1
ATOM 699 C CA . GLU A 1 94 ? 8.067 -6.898 -11.824 1.00 95.81 94 GLU A CA 1
ATOM 700 C C . GLU A 1 94 ? 7.452 -5.550 -11.435 1.00 95.81 94 GLU A C 1
ATOM 702 O O . GLU A 1 94 ? 6.382 -5.520 -10.828 1.00 95.81 94 GLU A O 1
ATOM 707 N N . ALA A 1 95 ? 8.074 -4.434 -11.817 1.00 97.44 95 ALA A N 1
ATOM 708 C CA . ALA A 1 95 ? 7.559 -3.106 -11.507 1.00 97.44 95 ALA A CA 1
ATOM 709 C C . ALA A 1 95 ? 6.153 -2.882 -12.096 1.00 97.44 95 ALA A C 1
ATOM 711 O O . ALA A 1 95 ? 5.256 -2.427 -11.383 1.00 97.44 95 ALA A O 1
ATOM 712 N N . PHE A 1 96 ? 5.897 -3.292 -13.343 1.00 98.44 96 PHE A N 1
ATOM 713 C CA . PHE A 1 96 ? 4.540 -3.247 -13.899 1.00 98.44 96 PHE A CA 1
ATOM 714 C C . PHE A 1 96 ? 3.567 -4.208 -13.213 1.00 98.44 96 PHE A C 1
ATOM 716 O O . PHE A 1 96 ? 2.403 -3.858 -13.015 1.00 98.44 96 PHE A O 1
ATOM 723 N N . ALA A 1 97 ? 4.019 -5.392 -12.799 1.00 96.62 97 ALA A N 1
ATOM 724 C CA . ALA A 1 97 ? 3.181 -6.324 -12.051 1.00 96.62 97 ALA A CA 1
ATOM 725 C C . ALA A 1 97 ? 2.769 -5.733 -10.692 1.00 96.62 97 ALA A C 1
ATOM 727 O O . ALA A 1 97 ? 1.614 -5.860 -10.284 1.00 96.62 97 ALA A O 1
ATOM 728 N N . ARG A 1 98 ? 3.686 -5.035 -10.007 1.00 95.75 98 ARG A N 1
ATOM 729 C CA . ARG A 1 98 ? 3.402 -4.296 -8.766 1.00 95.75 98 ARG A CA 1
ATOM 730 C C . ARG A 1 98 ? 2.448 -3.134 -9.002 1.00 95.75 98 ARG A C 1
ATOM 732 O O . ARG A 1 98 ? 1.536 -2.941 -8.205 1.00 95.75 98 ARG A O 1
ATOM 739 N N . LEU A 1 99 ? 2.611 -2.412 -10.104 1.00 97.31 99 LEU A N 1
ATOM 740 C CA . LEU A 1 99 ? 1.689 -1.356 -10.496 1.00 97.31 99 LEU A CA 1
ATOM 741 C C . LEU A 1 99 ? 0.265 -1.907 -10.671 1.00 97.31 99 LEU A C 1
ATOM 743 O O . LEU A 1 99 ? -0.650 -1.414 -10.017 1.00 97.31 99 LEU A O 1
ATOM 747 N N . LEU A 1 100 ? 0.078 -2.967 -11.465 1.00 96.62 100 LEU A N 1
ATOM 748 C CA . LEU A 1 100 ? -1.238 -3.588 -11.699 1.00 96.62 100 LEU A CA 1
ATOM 749 C C . LEU A 1 100 ? -1.816 -4.287 -10.459 1.00 96.62 100 LEU A C 1
ATOM 751 O O . LEU A 1 100 ? -3.021 -4.522 -10.351 1.00 96.62 100 LEU A O 1
ATOM 755 N N . ASN A 1 101 ? -0.965 -4.640 -9.498 1.00 94.44 101 ASN A N 1
ATOM 756 C CA . ASN A 1 101 ? -1.419 -5.085 -8.190 1.00 94.44 101 ASN A CA 1
ATOM 757 C C . ASN A 1 101 ? -2.116 -3.955 -7.410 1.00 94.44 101 ASN A C 1
ATOM 759 O O . ASN A 1 101 ? -3.078 -4.211 -6.683 1.00 94.44 101 ASN A O 1
ATOM 763 N N . ILE A 1 102 ? -1.627 -2.721 -7.559 1.00 94.00 102 ILE A N 1
ATOM 764 C CA . ILE A 1 102 ? -2.170 -1.541 -6.885 1.00 94.00 102 ILE A CA 1
ATOM 765 C C . ILE A 1 102 ? -3.393 -1.005 -7.624 1.00 94.00 102 ILE A C 1
ATOM 767 O O . ILE A 1 102 ? -4.434 -0.806 -6.999 1.00 94.00 102 ILE A O 1
ATOM 771 N N . ASP A 1 103 ? -3.260 -0.813 -8.934 1.00 94.88 103 ASP A N 1
ATOM 772 C CA . ASP A 1 103 ? -4.298 -0.307 -9.827 1.00 94.88 103 ASP A CA 1
ATOM 773 C C . ASP A 1 103 ? -4.480 -1.266 -11.020 1.00 94.88 103 ASP A C 1
ATOM 775 O O . ASP A 1 103 ? -3.760 -1.168 -12.019 1.00 94.88 103 ASP A O 1
ATOM 779 N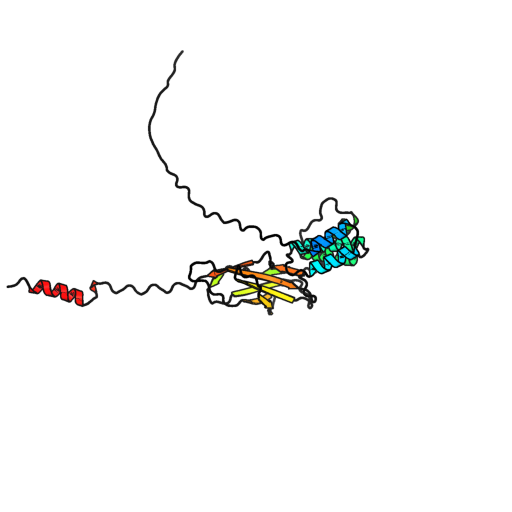 N . PRO A 1 104 ? -5.418 -2.227 -10.921 1.00 94.19 104 PRO A N 1
ATOM 780 C CA . PRO A 1 104 ? -5.675 -3.208 -11.977 1.00 94.19 104 PRO A CA 1
ATOM 781 C C . PRO A 1 104 ? -6.219 -2.602 -13.277 1.00 94.19 104 PRO A C 1
ATOM 783 O O . PRO A 1 104 ? -6.087 -3.220 -14.335 1.00 94.19 104 PRO A O 1
ATOM 786 N N . ASP A 1 105 ? -6.835 -1.421 -13.193 1.00 95.06 105 ASP A N 1
ATOM 787 C CA . ASP A 1 105 ? -7.464 -0.731 -14.320 1.00 95.06 105 ASP A CA 1
ATOM 788 C C . ASP A 1 105 ? -6.536 0.320 -14.944 1.00 95.06 105 ASP A C 1
ATOM 790 O O . ASP A 1 105 ? -6.928 1.023 -15.881 1.00 95.06 105 ASP A O 1
ATOM 794 N N . TYR A 1 106 ? -5.294 0.410 -14.457 1.00 96.81 106 TYR A N 1
ATOM 795 C CA . TYR A 1 106 ? -4.318 1.373 -14.929 1.00 96.81 106 TYR A CA 1
ATOM 796 C C . TYR A 1 106 ? -4.114 1.294 -16.444 1.00 96.81 106 TYR A C 1
ATOM 798 O O . TYR A 1 106 ? -3.930 0.225 -17.036 1.00 96.81 106 TYR A O 1
ATOM 806 N N . THR A 1 107 ? -4.055 2.466 -17.068 1.00 95.31 107 THR A N 1
ATOM 807 C CA . THR A 1 107 ? -3.710 2.620 -18.479 1.00 95.31 107 THR A CA 1
ATOM 808 C C . THR A 1 107 ? -2.488 3.503 -18.622 1.00 95.31 107 THR A C 1
ATOM 810 O O . THR A 1 107 ? -2.411 4.573 -18.012 1.00 95.31 107 THR A O 1
ATOM 813 N N . LEU A 1 108 ? -1.557 3.092 -19.480 1.00 94.00 108 LEU A N 1
ATOM 814 C CA . LEU A 1 108 ? -0.418 3.929 -19.829 1.00 94.00 108 LEU A CA 1
ATOM 815 C C . LEU A 1 108 ? -0.867 5.249 -20.481 1.00 94.00 108 LEU A C 1
ATOM 817 O O . LEU A 1 108 ? -1.874 5.273 -21.197 1.00 94.00 108 LEU A O 1
ATOM 821 N N . PRO A 1 109 ? -0.105 6.342 -20.291 1.00 91.94 109 PRO A N 1
ATOM 822 C CA . PRO A 1 109 ? -0.348 7.587 -21.001 1.00 91.94 109 PRO A CA 1
ATOM 823 C C . PRO A 1 109 ? -0.330 7.392 -22.527 1.00 91.94 109 PRO A C 1
ATOM 825 O O . PRO A 1 109 ? 0.459 6.584 -23.041 1.00 91.94 109 PRO A O 1
ATOM 828 N N . PRO A 1 110 ? -1.136 8.163 -23.279 1.00 89.31 110 PRO A N 1
ATOM 829 C CA . PRO A 1 110 ? -1.041 8.201 -24.733 1.00 89.31 110 PRO A CA 1
ATOM 830 C C . PRO A 1 110 ? 0.391 8.508 -25.187 1.00 89.31 110 PRO A C 1
ATOM 832 O O . PRO A 1 110 ? 1.101 9.270 -24.536 1.00 89.31 110 PRO A O 1
ATOM 835 N N . HIS A 1 111 ? 0.802 7.942 -26.323 1.00 91.88 111 HIS A N 1
ATOM 836 C CA . HIS A 1 111 ? 2.142 8.136 -26.898 1.00 91.88 111 HIS A CA 1
ATOM 837 C C . HIS A 1 111 ? 3.312 7.630 -26.032 1.00 91.88 111 HIS A C 1
ATOM 839 O O . HIS A 1 111 ? 4.451 8.041 -26.244 1.00 91.88 111 HIS A O 1
ATOM 845 N N . THR A 1 112 ? 3.060 6.709 -25.095 1.00 93.38 112 THR A N 1
ATOM 846 C CA . THR A 1 112 ? 4.130 5.951 -24.428 1.00 93.38 112 THR A CA 1
ATOM 847 C C . THR A 1 112 ? 5.002 5.230 -25.467 1.00 93.38 112 THR A C 1
ATOM 849 O O . THR A 1 112 ? 4.492 4.726 -26.469 1.00 93.38 112 THR A O 1
ATOM 852 N N . ALA A 1 113 ? 6.319 5.190 -25.238 1.00 94.88 113 ALA A N 1
ATOM 853 C CA . ALA A 1 113 ? 7.268 4.540 -26.138 1.00 94.88 113 ALA A CA 1
ATOM 854 C C . ALA A 1 113 ? 6.914 3.061 -26.376 1.00 94.88 113 ALA A C 1
ATOM 856 O O . ALA A 1 113 ? 6.512 2.356 -25.449 1.00 94.88 113 ALA A O 1
ATOM 857 N N . GLU A 1 114 ? 7.103 2.590 -27.610 1.00 96.56 114 GLU A N 1
ATOM 858 C CA . GLU A 1 114 ? 6.664 1.254 -28.039 1.00 96.56 114 GLU A CA 1
ATOM 859 C C . GLU A 1 114 ? 7.201 0.109 -27.156 1.00 96.56 114 GLU A C 1
ATOM 861 O O . GLU A 1 114 ? 6.373 -0.689 -26.715 1.00 96.56 114 GLU A O 1
ATOM 866 N N . PRO A 1 115 ? 8.490 0.071 -26.752 1.00 96.44 115 PRO A N 1
ATOM 867 C CA . PRO A 1 115 ? 8.988 -1.011 -25.899 1.00 96.44 115 PRO A CA 1
ATOM 868 C C . PRO A 1 115 ? 8.316 -1.051 -24.521 1.00 96.44 115 PRO A C 1
ATOM 870 O O . PRO A 1 115 ? 8.021 -2.123 -23.990 1.00 96.44 115 PRO A O 1
ATOM 873 N N . VAL A 1 116 ? 8.040 0.126 -23.949 1.00 97.81 116 VAL A N 1
ATOM 874 C CA . VAL A 1 116 ? 7.370 0.271 -22.650 1.00 97.81 116 VAL A CA 1
ATOM 875 C C . VAL A 1 116 ? 5.925 -0.216 -22.758 1.00 97.81 116 VAL A C 1
ATOM 877 O O . VAL A 1 116 ? 5.475 -1.004 -21.926 1.00 97.81 116 VAL A O 1
ATOM 880 N N . ALA A 1 117 ? 5.214 0.211 -23.807 1.00 97.94 117 ALA A N 1
ATOM 881 C CA . ALA A 1 117 ? 3.839 -0.203 -24.064 1.00 97.94 117 ALA A CA 1
ATOM 882 C C . ALA A 1 117 ? 3.732 -1.717 -24.308 1.00 97.94 117 ALA A C 1
ATOM 884 O O . ALA A 1 117 ? 2.884 -2.377 -23.709 1.00 97.94 117 ALA A O 1
ATOM 885 N N . ALA A 1 118 ? 4.626 -2.286 -25.121 1.00 98.00 118 ALA A N 1
ATOM 886 C CA . ALA A 1 118 ? 4.655 -3.714 -25.415 1.00 98.00 118 ALA A CA 1
ATOM 887 C C . ALA A 1 118 ? 4.910 -4.564 -24.159 1.00 98.00 118 ALA A C 1
ATOM 889 O O . ALA A 1 118 ? 4.238 -5.576 -23.943 1.00 98.00 118 ALA A O 1
ATOM 890 N N . LEU A 1 119 ? 5.854 -4.161 -23.298 1.00 98.50 119 LEU A N 1
ATOM 891 C CA . LEU A 1 119 ? 6.091 -4.858 -22.035 1.00 98.50 119 LEU A CA 1
ATOM 892 C C . LEU A 1 119 ? 4.874 -4.767 -21.106 1.00 98.50 119 LEU A C 1
ATOM 894 O O . LEU A 1 119 ? 4.448 -5.800 -20.590 1.00 98.50 119 LEU A O 1
ATOM 898 N N . PHE A 1 120 ? 4.302 -3.575 -20.923 1.00 98.56 120 PHE A N 1
ATOM 899 C CA . PHE A 1 120 ? 3.130 -3.386 -20.069 1.00 98.56 120 PHE A CA 1
ATOM 900 C C . PHE A 1 120 ? 1.946 -4.255 -20.502 1.00 98.56 120 PHE A C 1
ATOM 902 O O . PHE A 1 120 ? 1.360 -4.935 -19.662 1.00 98.56 120 PHE A O 1
ATOM 909 N N . GLU A 1 121 ? 1.631 -4.307 -21.799 1.00 98.06 121 GLU A N 1
ATOM 910 C CA . GLU A 1 121 ? 0.532 -5.139 -22.301 1.00 98.06 121 GLU A CA 1
ATOM 911 C C . GLU A 1 121 ? 0.779 -6.634 -22.059 1.00 98.06 121 GLU A C 1
ATOM 913 O O . GLU A 1 121 ? -0.134 -7.345 -21.640 1.00 98.06 121 GLU A O 1
ATOM 918 N N . ARG A 1 122 ? 2.022 -7.124 -22.190 1.00 97.88 122 ARG A N 1
ATOM 919 C CA . ARG A 1 122 ? 2.348 -8.512 -21.806 1.00 97.88 122 ARG A CA 1
ATOM 920 C C . ARG A 1 122 ? 2.093 -8.772 -20.320 1.00 97.88 122 ARG A C 1
ATOM 922 O O . ARG A 1 122 ? 1.536 -9.815 -19.974 1.00 97.88 122 ARG A O 1
ATOM 929 N N . VAL A 1 123 ? 2.478 -7.843 -19.440 1.00 98.25 123 VAL A N 1
ATOM 930 C CA . VAL A 1 123 ? 2.228 -7.975 -17.992 1.00 98.25 123 VAL A CA 1
ATOM 931 C C . VAL A 1 123 ? 0.728 -7.941 -17.699 1.00 98.25 123 VAL A C 1
ATOM 933 O O . VAL A 1 123 ? 0.228 -8.760 -16.929 1.00 98.25 123 VAL A O 1
ATOM 936 N N . ARG A 1 124 ? -0.013 -7.045 -18.356 1.00 97.50 124 ARG A N 1
ATOM 937 C CA . ARG A 1 124 ? -1.469 -6.931 -18.245 1.00 97.50 124 ARG A CA 1
ATOM 938 C C . ARG A 1 124 ? -2.180 -8.201 -18.695 1.00 97.50 124 ARG A C 1
ATOM 940 O O . ARG A 1 124 ? -3.090 -8.670 -18.014 1.00 97.50 124 ARG A O 1
ATOM 947 N N . GLU A 1 125 ? -1.755 -8.799 -19.802 1.00 97.25 125 GLU A N 1
ATOM 948 C CA . GLU A 1 125 ? -2.276 -10.089 -20.245 1.00 97.25 125 GLU A CA 1
ATOM 949 C C . GLU A 1 125 ? -2.000 -11.200 -19.230 1.00 97.25 125 GLU A C 1
ATOM 951 O O . GLU A 1 125 ? -2.882 -12.016 -18.959 1.00 97.25 125 GLU A O 1
ATOM 956 N N . ALA A 1 126 ? -0.790 -11.251 -18.668 1.00 96.56 126 ALA A N 1
ATOM 957 C CA . ALA A 1 126 ? -0.445 -12.224 -17.637 1.00 96.56 126 ALA A CA 1
ATOM 958 C C . ALA A 1 126 ? -1.312 -12.037 -16.382 1.00 96.56 126 ALA A C 1
ATOM 960 O O . ALA A 1 126 ? -1.824 -13.017 -15.836 1.00 96.56 126 ALA A O 1
ATOM 961 N N . TYR A 1 127 ? -1.547 -10.786 -15.980 1.00 94.56 127 TYR A N 1
ATOM 962 C CA . TYR A 1 127 ? -2.470 -10.431 -14.905 1.00 94.56 127 TYR A CA 1
ATOM 963 C C . TYR A 1 127 ? -3.894 -10.924 -15.197 1.00 94.56 127 TYR A C 1
ATOM 965 O O . TYR A 1 127 ? -4.493 -11.614 -14.375 1.00 94.56 127 TYR A O 1
ATOM 973 N N . ALA A 1 128 ? -4.422 -10.635 -16.391 1.00 93.94 128 ALA A N 1
ATOM 974 C CA . ALA A 1 128 ? -5.768 -11.031 -16.807 1.00 93.94 128 ALA A CA 1
ATOM 975 C C . ALA A 1 128 ? -5.943 -12.558 -16.894 1.00 93.94 128 ALA A C 1
ATOM 977 O O . ALA A 1 128 ? -7.022 -13.079 -16.618 1.00 93.94 128 ALA A O 1
ATOM 978 N N . LYS A 1 129 ? -4.874 -13.285 -17.238 1.00 95.75 129 LYS A N 1
ATOM 979 C CA . LYS A 1 129 ? -4.831 -14.757 -17.251 1.00 95.75 129 LYS A CA 1
ATOM 980 C C . LYS A 1 129 ? -4.657 -15.366 -15.851 1.00 95.75 129 LYS A C 1
ATOM 982 O O . LYS A 1 129 ? -4.626 -16.588 -15.739 1.00 95.75 129 LYS A O 1
ATOM 987 N N . GLY A 1 130 ? -4.534 -14.551 -14.800 1.00 92.06 130 GLY A N 1
ATOM 988 C CA . GLY A 1 130 ? -4.332 -15.017 -13.425 1.00 92.06 130 GLY A CA 1
ATOM 989 C C . GLY A 1 130 ? -2.955 -15.638 -13.180 1.00 92.06 130 GLY A C 1
ATOM 990 O O . GLY A 1 130 ? -2.804 -16.436 -12.263 1.00 92.06 130 GLY A O 1
ATOM 991 N N . LEU A 1 131 ? -1.957 -15.303 -14.005 1.00 91.19 131 LEU A N 1
ATOM 992 C CA . LEU A 1 131 ? -0.577 -15.787 -13.854 1.00 91.19 131 LEU A CA 1
ATOM 993 C C . LEU A 1 131 ? 0.213 -14.995 -12.803 1.00 91.19 131 LEU A C 1
ATOM 995 O O . LEU A 1 131 ? 1.329 -15.370 -12.454 1.00 91.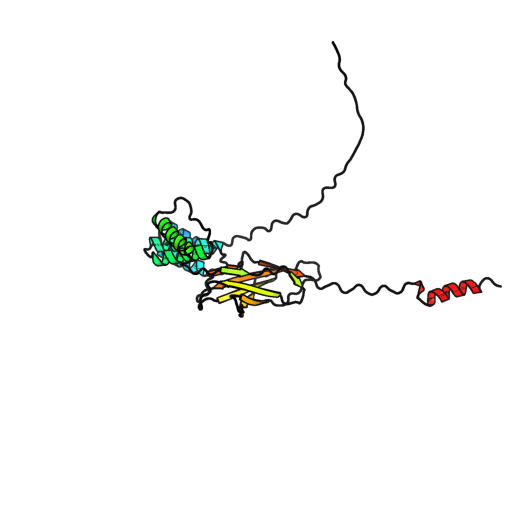19 131 LEU A O 1
ATOM 999 N N . LEU A 1 132 ? -0.351 -13.882 -12.334 1.00 89.56 132 LEU A N 1
ATOM 1000 C CA . LEU A 1 132 ? 0.179 -13.075 -11.245 1.00 89.56 132 LEU A CA 1
AT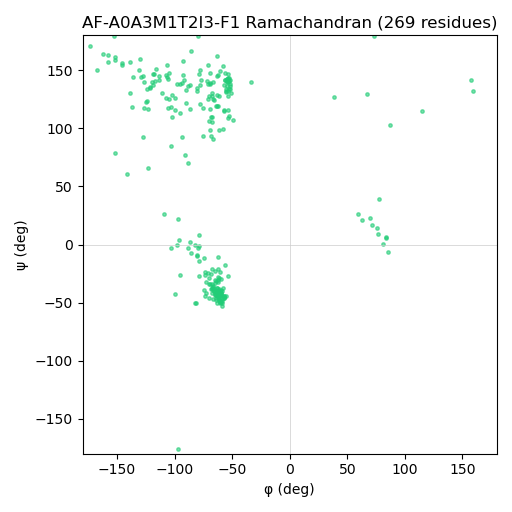OM 1001 C C . LEU A 1 132 ? -0.692 -13.288 -10.006 1.00 89.56 132 LEU A C 1
ATOM 1003 O O . LEU A 1 132 ? -1.912 -13.403 -10.117 1.00 89.56 132 LEU A O 1
ATOM 1007 N N . GLU A 1 133 ? -0.066 -13.298 -8.831 1.00 88.19 133 GLU A N 1
ATOM 1008 C CA . GLU A 1 133 ? -0.741 -13.422 -7.536 1.00 88.19 133 GLU A CA 1
ATOM 1009 C C . GLU A 1 133 ? -0.796 -12.047 -6.844 1.00 88.19 133 GLU A C 1
ATOM 1011 O O . GLU A 1 133 ? 0.096 -11.708 -6.062 1.00 88.19 133 GLU A O 1
ATOM 1016 N N . PRO A 1 134 ? -1.795 -11.199 -7.156 1.00 90.06 134 PRO A N 1
ATOM 1017 C CA . PRO A 1 134 ? -1.892 -9.873 -6.571 1.00 90.06 134 PRO A CA 1
ATOM 1018 C C . PRO A 1 134 ? -2.242 -9.929 -5.080 1.00 90.06 134 PRO A C 1
ATOM 1020 O O . PRO A 1 134 ? -3.154 -10.646 -4.654 1.00 90.06 134 PRO A O 1
ATOM 1023 N N . VAL A 1 135 ? -1.567 -9.085 -4.302 1.00 93.62 135 VAL A N 1
ATOM 1024 C CA . VAL A 1 135 ? -1.952 -8.770 -2.930 1.00 93.62 135 VAL A CA 1
ATOM 1025 C C . VAL A 1 135 ? -3.160 -7.842 -2.971 1.00 93.62 135 VAL A C 1
ATOM 1027 O O . VAL A 1 135 ? -3.058 -6.709 -3.439 1.00 93.62 135 VAL A O 1
ATOM 1030 N N . ARG A 1 136 ? -4.295 -8.281 -2.424 1.00 93.00 136 ARG A N 1
ATOM 1031 C CA . ARG A 1 136 ? -5.475 -7.419 -2.244 1.00 93.00 136 ARG A CA 1
ATOM 1032 C C . ARG A 1 136 ? -5.788 -7.265 -0.774 1.00 93.00 136 ARG A C 1
ATOM 1034 O O . ARG A 1 136 ? -5.707 -8.234 -0.027 1.00 93.00 136 ARG A O 1
ATOM 1041 N N . VAL A 1 137 ? -6.172 -6.054 -0.390 1.00 95.56 137 VAL A N 1
ATOM 1042 C CA . VAL A 1 137 ? -6.536 -5.705 0.981 1.00 95.56 137 VAL A CA 1
ATOM 1043 C C . VAL A 1 137 ? -7.915 -5.071 0.943 1.00 95.56 137 VAL A C 1
ATOM 1045 O O . VAL A 1 137 ? -8.102 -4.026 0.325 1.00 95.56 137 VAL A O 1
ATOM 1048 N N . ALA A 1 138 ? -8.872 -5.706 1.603 1.00 95.00 138 ALA A N 1
ATOM 1049 C CA . ALA A 1 138 ? -10.180 -5.138 1.885 1.00 95.00 138 ALA A CA 1
ATOM 1050 C C . ALA A 1 138 ? -10.351 -5.039 3.399 1.00 95.00 138 ALA A C 1
ATOM 1052 O O . ALA A 1 138 ? -9.836 -5.874 4.138 1.00 95.00 138 ALA A O 1
ATOM 1053 N N . VAL A 1 139 ? -11.061 -4.021 3.867 1.00 96.25 139 VAL A N 1
ATOM 1054 C CA . VAL A 1 139 ? -11.344 -3.827 5.291 1.00 96.25 139 VAL A CA 1
ATOM 1055 C C . VAL A 1 139 ? -12.847 -3.738 5.463 1.00 96.25 139 VAL A C 1
ATOM 1057 O O . VAL A 1 139 ? -13.502 -3.022 4.707 1.00 96.25 139 VAL A O 1
ATOM 1060 N N . ASP A 1 140 ? -13.374 -4.459 6.450 1.00 94.94 140 ASP A N 1
ATOM 1061 C CA . ASP A 1 140 ? -14.775 -4.348 6.843 1.00 94.94 140 ASP A CA 1
ATOM 1062 C C . ASP A 1 140 ? -14.963 -2.963 7.499 1.00 94.94 140 ASP A C 1
ATOM 1064 O O . ASP A 1 140 ? -14.320 -2.688 8.520 1.00 94.94 140 ASP A O 1
ATOM 1068 N N . PRO A 1 141 ? -15.776 -2.054 6.923 1.00 91.25 141 PRO A N 1
ATOM 1069 C CA . PRO A 1 141 ? -15.873 -0.691 7.425 1.00 91.25 141 PRO A CA 1
ATOM 1070 C C . PRO A 1 141 ? -16.421 -0.646 8.851 1.00 91.25 141 PRO A C 1
ATOM 1072 O O . PRO A 1 141 ? -17.491 -1.178 9.144 1.00 91.25 141 PRO A O 1
ATOM 1075 N N . ILE A 1 142 ? -15.708 0.054 9.729 1.00 94.12 142 ILE A N 1
ATOM 1076 C CA . ILE A 1 142 ? -16.225 0.441 11.041 1.00 94.12 142 ILE A CA 1
ATOM 1077 C C . ILE A 1 142 ? -16.973 1.761 10.849 1.00 94.12 142 ILE A C 1
ATOM 1079 O O . ILE A 1 142 ? -16.365 2.756 10.472 1.00 94.12 142 ILE A O 1
ATOM 1083 N N . GLU A 1 143 ? -18.282 1.792 11.093 1.00 91.44 143 GLU A N 1
ATOM 1084 C CA . GLU A 1 143 ? -19.054 3.041 11.000 1.00 91.44 143 GLU A CA 1
ATOM 1085 C C . GLU A 1 143 ? -18.929 3.865 12.287 1.00 91.44 143 GLU A C 1
ATOM 1087 O O . GLU A 1 143 ? -18.609 5.060 12.266 1.00 91.44 143 GLU A O 1
ATOM 1092 N N . ALA A 1 144 ? -19.157 3.212 13.429 1.00 92.06 144 ALA A N 1
ATOM 1093 C CA . ALA A 1 144 ? -19.059 3.831 14.738 1.00 92.06 144 ALA A CA 1
ATOM 1094 C C . ALA A 1 144 ? -18.826 2.808 15.860 1.00 92.06 144 ALA A C 1
ATOM 1096 O O . ALA A 1 144 ? -19.196 1.642 15.739 1.00 92.06 144 ALA A O 1
ATOM 1097 N N . THR A 1 145 ? -18.267 3.271 16.980 1.00 93.31 145 THR A N 1
ATOM 1098 C CA . THR A 1 145 ? -18.153 2.501 18.230 1.00 93.31 145 THR A CA 1
ATOM 1099 C C . THR A 1 145 ? -18.689 3.312 19.414 1.00 93.31 145 THR A C 1
ATOM 1101 O O . THR A 1 145 ? -18.501 4.531 19.438 1.00 93.31 145 THR A O 1
ATOM 1104 N N . PRO A 1 146 ? -19.352 2.703 20.412 1.00 91.25 146 PRO A N 1
ATOM 1105 C CA . PRO A 1 146 ? -19.689 3.394 21.653 1.00 91.25 146 PRO A CA 1
ATOM 1106 C C . PRO A 1 146 ? -18.444 3.853 22.425 1.00 91.25 146 PRO A C 1
ATOM 1108 O O . PRO A 1 146 ? -17.422 3.166 22.455 1.00 91.25 146 PRO A O 1
ATOM 1111 N N . SER A 1 147 ? -18.545 4.993 23.109 1.00 91.31 147 SER A N 1
ATOM 1112 C CA . SER A 1 147 ? -17.494 5.479 24.008 1.00 91.31 147 SER A CA 1
ATOM 1113 C C . SE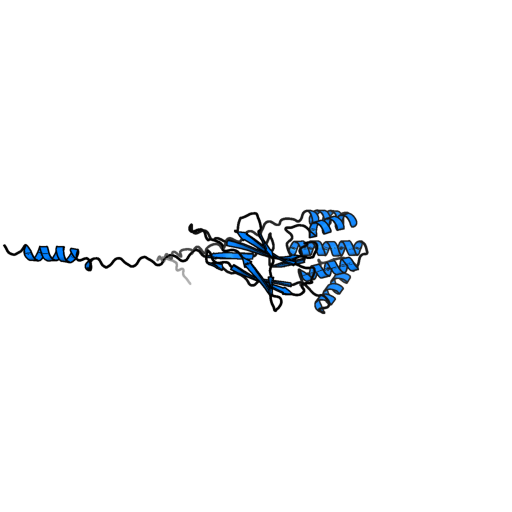R A 1 147 ? -17.132 4.431 25.065 1.00 91.31 147 SER A C 1
ATOM 1115 O O . SER A 1 147 ? -18.005 3.886 25.740 1.00 91.31 147 SER A O 1
ATOM 1117 N N . GLY A 1 148 ? -15.834 4.179 25.235 1.00 91.12 148 GLY A N 1
ATOM 1118 C CA . GLY A 1 148 ? -15.305 3.198 26.185 1.00 91.12 148 GLY A CA 1
ATOM 1119 C C . GLY A 1 148 ? -15.332 1.746 25.694 1.00 91.12 148 GLY A C 1
ATOM 1120 O O . GLY A 1 148 ? -14.873 0.867 26.421 1.00 91.12 148 GLY A O 1
ATOM 1121 N N . VAL A 1 149 ? -15.817 1.479 24.476 1.00 93.00 149 VAL A N 1
ATOM 1122 C CA . VAL A 1 149 ? -15.870 0.128 23.898 1.00 93.00 149 VAL A CA 1
ATOM 1123 C C . VAL A 1 149 ? -14.769 -0.044 22.839 1.00 93.00 149 VAL A C 1
ATOM 1125 O O . VAL A 1 149 ? -14.702 0.755 21.899 1.00 93.00 149 VAL A O 1
ATOM 1128 N N . PRO A 1 150 ? -13.898 -1.069 22.964 1.00 94.88 150 PRO A N 1
ATOM 1129 C CA . PRO A 1 150 ? -12.926 -1.426 21.931 1.00 94.88 150 PRO A CA 1
ATOM 1130 C C . PRO A 1 150 ? -13.604 -1.734 20.592 1.00 94.88 150 PRO A C 1
ATOM 1132 O O . PRO A 1 150 ? -14.613 -2.438 20.554 1.00 94.88 150 PRO A O 1
ATOM 1135 N N . ALA A 1 151 ? -13.038 -1.241 19.490 1.00 94.88 151 ALA A N 1
ATOM 1136 C CA . ALA A 1 151 ? -13.535 -1.544 18.149 1.00 94.88 151 ALA A CA 1
ATOM 1137 C C . ALA A 1 151 ? -12.791 -2.750 17.555 1.00 94.88 151 ALA A C 1
ATOM 1139 O O . ALA A 1 151 ? -11.571 -2.864 17.684 1.00 94.88 151 ALA A O 1
ATOM 1140 N N . SER A 1 152 ? -13.515 -3.648 16.883 1.00 95.50 152 SER A N 1
ATOM 1141 C CA . SER A 1 152 ? -12.909 -4.775 16.168 1.00 95.50 152 SER A CA 1
ATOM 1142 C C . SER A 1 152 ? -12.590 -4.365 14.735 1.00 95.50 152 SER A C 1
ATOM 1144 O O . SER A 1 152 ? -13.481 -3.955 13.995 1.00 95.50 152 SER A O 1
ATOM 1146 N N . LEU A 1 153 ? -11.319 -4.476 14.357 1.00 97.12 153 LEU A N 1
ATOM 1147 C CA . LEU A 1 153 ? -10.851 -4.247 13.000 1.00 97.12 153 LEU A CA 1
ATOM 1148 C C . LEU A 1 153 ? -10.667 -5.589 12.300 1.00 97.12 153 LEU A C 1
ATOM 1150 O O . LEU A 1 153 ? -9.943 -6.454 12.798 1.00 97.12 153 LEU A O 1
ATOM 1154 N N . VAL A 1 154 ? -11.295 -5.740 11.136 1.00 97.44 154 VAL A N 1
ATOM 1155 C CA . VAL A 1 154 ? -11.201 -6.944 10.311 1.00 97.44 154 VAL A CA 1
ATOM 1156 C C . VAL A 1 154 ? -10.750 -6.551 8.911 1.00 97.44 154 VAL A C 1
ATOM 1158 O O . VAL A 1 154 ? -11.401 -5.756 8.236 1.00 97.44 154 VAL A O 1
ATOM 1161 N N . ALA A 1 155 ? -9.636 -7.128 8.474 1.00 97.50 155 ALA A N 1
ATOM 1162 C CA . ALA A 1 155 ? -9.144 -7.030 7.110 1.00 97.50 155 ALA A CA 1
ATOM 1163 C C . ALA A 1 155 ? -9.203 -8.402 6.429 1.00 97.50 155 ALA A C 1
ATOM 1165 O O . ALA A 1 155 ? -8.913 -9.428 7.043 1.00 97.50 155 ALA A O 1
ATOM 1166 N N . VAL A 1 156 ? -9.558 -8.426 5.151 1.00 97.25 156 VAL A N 1
ATOM 1167 C CA . VAL A 1 156 ? -9.459 -9.597 4.281 1.00 97.25 156 VAL A CA 1
ATOM 1168 C C . VAL A 1 156 ? -8.286 -9.369 3.339 1.00 97.25 156 VAL A C 1
ATOM 1170 O O . VAL A 1 156 ? -8.294 -8.415 2.559 1.00 97.25 156 VAL A O 1
ATOM 1173 N N . VAL A 1 157 ? -7.275 -10.234 3.425 1.00 96.50 157 VAL A N 1
ATOM 1174 C CA . VAL A 1 157 ? -6.037 -10.099 2.648 1.00 96.50 157 VAL A CA 1
ATOM 1175 C C . VAL A 1 157 ? -5.797 -11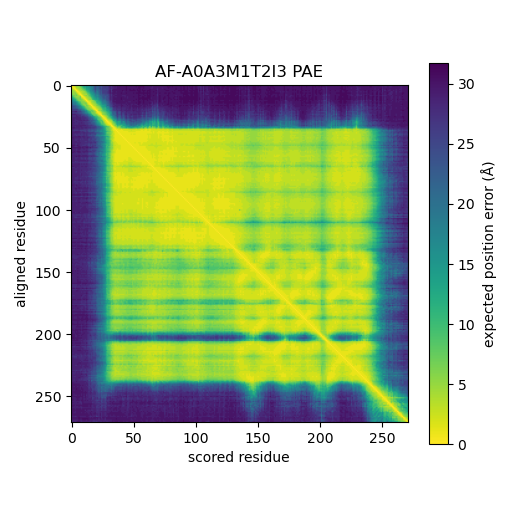.349 1.814 1.00 96.50 157 VAL A C 1
ATOM 1177 O O . VAL A 1 157 ? -5.596 -12.431 2.355 1.00 96.50 157 VAL A O 1
ATOM 1180 N N . SER A 1 158 ? -5.803 -11.213 0.489 1.00 94.06 158 SER A N 1
ATOM 1181 C CA . SER A 1 158 ? -5.489 -12.304 -0.445 1.00 94.06 158 SER A CA 1
ATOM 1182 C C . SER A 1 158 ? -4.116 -12.109 -1.079 1.00 94.06 158 SER A C 1
ATOM 1184 O O . SER A 1 158 ? -3.670 -10.973 -1.206 1.00 94.06 158 SER A O 1
ATOM 1186 N N . GLY A 1 159 ? -3.474 -13.197 -1.518 1.00 91.69 159 GLY A N 1
ATOM 1187 C CA . GLY A 1 159 ? -2.161 -13.141 -2.178 1.00 91.69 159 GLY A CA 1
ATOM 1188 C C . GLY A 1 159 ? -1.003 -12.805 -1.232 1.00 91.69 159 GLY A C 1
ATOM 1189 O O . GLY A 1 159 ? 0.062 -12.399 -1.686 1.00 91.69 159 GLY A O 1
ATOM 1190 N N . LEU A 1 160 ? -1.207 -12.934 0.085 1.00 93.06 160 LEU A N 1
ATOM 1191 C CA . LEU A 1 160 ? -0.162 -12.672 1.068 1.00 93.06 160 LEU A CA 1
ATOM 1192 C C . LEU A 1 160 ? 0.920 -13.753 0.993 1.00 93.06 160 LEU A C 1
ATOM 1194 O O . LEU A 1 160 ? 0.628 -14.946 1.089 1.00 93.06 160 LEU A O 1
ATOM 1198 N N . ARG A 1 161 ? 2.173 -13.323 0.874 1.00 91.19 161 ARG A N 1
ATOM 1199 C CA . ARG A 1 161 ? 3.338 -14.206 0.929 1.00 91.19 161 ARG A CA 1
ATOM 1200 C C . ARG A 1 161 ? 3.889 -14.304 2.361 1.00 91.19 161 ARG A C 1
ATOM 1202 O O . ARG A 1 161 ? 3.667 -13.387 3.149 1.00 91.19 161 ARG A O 1
ATOM 1209 N N . PRO A 1 162 ? 4.634 -15.367 2.718 1.00 90.38 162 PRO A N 1
ATOM 1210 C CA . PRO A 1 162 ? 5.158 -15.548 4.079 1.00 90.38 162 PRO A CA 1
ATOM 1211 C C . PRO A 1 162 ? 6.107 -14.444 4.566 1.00 90.38 162 PRO A C 1
ATOM 1213 O O . PRO A 1 162 ? 6.262 -14.263 5.767 1.00 90.38 162 PRO A O 1
ATOM 1216 N N . ASP A 1 163 ? 6.754 -13.730 3.643 1.00 92.00 163 ASP A N 1
ATOM 1217 C CA . ASP A 1 163 ? 7.665 -12.612 3.907 1.00 92.00 163 ASP A CA 1
ATOM 1218 C C . ASP A 1 163 ? 6.942 -11.273 4.130 1.00 92.00 163 ASP A C 1
ATOM 1220 O O . ASP A 1 163 ? 7.594 -10.249 4.317 1.00 92.00 163 ASP A O 1
ATOM 1224 N N . MET A 1 164 ? 5.610 -11.256 4.052 1.00 95.06 164 MET A N 1
ATOM 1225 C CA . MET A 1 164 ? 4.807 -10.043 4.149 1.00 95.06 164 MET A CA 1
ATOM 1226 C C . MET A 1 164 ? 4.101 -9.920 5.498 1.00 95.06 164 MET A C 1
ATOM 1228 O O . MET A 1 164 ? 3.646 -10.900 6.086 1.00 95.06 164 MET A O 1
ATOM 1232 N N . HIS A 1 165 ? 3.935 -8.678 5.944 1.00 95.12 165 HIS A N 1
ATOM 1233 C CA . HIS A 1 165 ? 3.342 -8.333 7.232 1.00 95.12 165 HIS A CA 1
ATOM 1234 C C . HIS A 1 165 ? 2.110 -7.453 7.050 1.00 95.12 165 HIS A C 1
ATOM 1236 O O . HIS A 1 165 ? 2.160 -6.473 6.302 1.00 95.12 165 HIS A O 1
ATOM 1242 N N . VAL A 1 166 ? 1.033 -7.768 7.775 1.00 97.44 166 VAL A N 1
ATOM 1243 C CA . VAL A 1 166 ? -0.212 -6.988 7.793 1.00 97.44 166 VAL A CA 1
ATOM 1244 C C . VAL A 1 166 ? -0.270 -6.165 9.077 1.00 97.44 166 VAL A C 1
ATOM 1246 O O . VAL A 1 166 ? -0.305 -6.722 10.175 1.00 97.44 166 VAL A O 1
ATOM 1249 N N . ARG A 1 167 ? -0.298 -4.837 8.952 1.00 97.25 167 ARG A N 1
ATOM 1250 C CA . ARG A 1 167 ? -0.386 -3.910 10.089 1.00 97.25 167 ARG A CA 1
ATOM 1251 C C . ARG A 1 167 ? -1.529 -2.925 9.911 1.00 97.25 167 ARG A C 1
ATOM 1253 O O . ARG A 1 167 ? -1.829 -2.488 8.804 1.00 97.25 167 ARG A O 1
ATOM 1260 N N . ALA A 1 168 ? -2.153 -2.569 11.023 1.00 97.38 168 ALA A N 1
ATOM 1261 C CA . ALA A 1 168 ? -3.107 -1.484 11.115 1.00 97.38 168 ALA A CA 1
ATOM 1262 C C . ALA A 1 168 ? -2.450 -0.312 11.820 1.00 97.38 168 ALA A C 1
ATOM 1264 O O . ALA A 1 168 ? -1.722 -0.487 12.796 1.00 97.38 168 ALA A O 1
ATOM 1265 N N . TYR A 1 169 ? -2.771 0.882 11.357 1.00 96.94 169 TYR A N 1
ATOM 1266 C CA . TYR A 1 169 ? -2.376 2.112 12.008 1.00 96.94 169 TYR A CA 1
ATOM 1267 C C . TYR A 1 169 ? -3.620 2.872 12.396 1.00 96.94 169 TYR A C 1
ATOM 1269 O O . TYR A 1 169 ? -4.586 2.897 11.638 1.00 96.94 169 TYR A O 1
ATOM 1277 N N . TYR A 1 170 ? -3.607 3.481 13.574 1.00 97.12 170 TYR A N 1
ATOM 1278 C CA . TYR A 1 170 ? -4.737 4.255 14.059 1.00 97.12 170 TYR A CA 1
ATOM 1279 C C . TYR A 1 170 ? -4.298 5.450 14.897 1.00 97.12 170 TYR A C 1
ATOM 1281 O O . TYR A 1 170 ? -3.239 5.449 15.534 1.00 97.12 170 TYR A O 1
ATOM 1289 N N . ARG A 1 171 ? -5.145 6.474 14.929 1.00 95.50 171 ARG A N 1
ATOM 1290 C CA . ARG A 1 171 ? -4.970 7.658 15.769 1.00 95.50 171 ARG A CA 1
ATOM 1291 C C . ARG A 1 171 ? -6.297 8.372 15.994 1.00 95.50 171 ARG A C 1
ATOM 1293 O O . ARG A 1 171 ? -7.253 8.171 15.248 1.00 95.50 171 ARG A O 1
ATOM 1300 N N . LEU A 1 172 ? -6.356 9.237 17.002 1.00 94.00 172 LEU A N 1
ATOM 1301 C CA . LEU A 1 172 ? -7.468 10.182 17.112 1.00 94.00 172 LEU A CA 1
ATOM 1302 C C . LEU A 1 172 ? -7.329 11.238 16.013 1.00 94.00 172 LEU A C 1
ATOM 1304 O O . LEU A 1 172 ? -6.221 11.713 15.743 1.00 94.00 172 LEU A O 1
ATOM 1308 N N . ALA A 1 173 ? -8.440 11.603 15.379 1.00 90.88 173 ALA A N 1
ATOM 1309 C CA . ALA A 1 173 ? -8.439 12.600 14.318 1.00 90.88 173 ALA A CA 1
ATOM 1310 C C . ALA A 1 173 ? -7.812 13.913 14.812 1.00 90.88 173 ALA A C 1
ATOM 1312 O O . ALA A 1 173 ? -8.129 14.400 15.896 1.00 90.88 173 ALA A O 1
ATOM 1313 N N . GLY A 1 174 ? -6.893 14.466 14.018 1.00 84.81 174 GLY A N 1
ATOM 1314 C CA . GLY A 1 174 ? -6.161 15.692 14.350 1.00 84.81 174 GLY A CA 1
ATOM 1315 C C . GLY A 1 174 ? -4.911 15.496 15.213 1.00 84.81 174 GLY A C 1
ATOM 1316 O O . GLY A 1 174 ? -4.150 16.445 15.391 1.00 84.81 174 GLY A O 1
ATOM 1317 N N . THR A 1 175 ? -4.642 14.288 15.716 1.00 89.44 175 THR A N 1
ATOM 1318 C CA . THR A 1 175 ? -3.337 13.978 16.322 1.00 89.44 175 THR A CA 1
ATOM 1319 C C . THR A 1 175 ? -2.284 13.700 15.248 1.00 89.44 175 THR A C 1
ATOM 1321 O O . THR A 1 175 ? -2.591 13.161 14.186 1.00 89.44 175 THR A O 1
ATOM 1324 N N . ALA A 1 176 ? -1.026 14.070 15.505 1.00 85.44 176 ALA A N 1
ATOM 1325 C CA . ALA A 1 176 ? 0.051 13.881 14.532 1.00 85.44 176 ALA A CA 1
ATOM 1326 C C . ALA A 1 176 ? 0.484 12.408 14.413 1.00 85.44 176 ALA A C 1
ATOM 1328 O O . ALA A 1 176 ? 0.647 11.895 13.307 1.00 85.44 176 ALA A O 1
ATOM 1329 N N . SER A 1 177 ? 0.641 11.718 15.544 1.00 91.31 177 SER A N 1
ATOM 1330 C CA . SER A 1 177 ? 1.284 10.402 15.596 1.00 91.31 177 SER A CA 1
ATOM 1331 C C . SER A 1 177 ? 0.323 9.244 15.344 1.00 91.31 177 SER A C 1
ATOM 1333 O O . SER A 1 177 ? -0.765 9.181 15.914 1.00 91.31 177 SER A O 1
ATOM 1335 N N . TRP A 1 178 ? 0.779 8.282 14.545 1.00 94.88 178 TRP A N 1
ATOM 1336 C CA . TRP A 1 178 ? 0.108 7.005 14.329 1.00 94.88 178 TRP A CA 1
ATOM 1337 C C . TRP A 1 178 ? 0.550 5.974 15.369 1.00 94.88 178 TRP A C 1
ATOM 1339 O O . TRP A 1 178 ? 1.738 5.837 15.649 1.00 94.88 178 TRP A O 1
ATOM 1349 N N . ASN A 1 179 ? -0.405 5.220 15.907 1.00 96.31 179 ASN A N 1
ATOM 1350 C CA . ASN A 1 179 ? -0.135 3.987 16.643 1.00 96.31 179 ASN A CA 1
ATOM 1351 C C . ASN A 1 179 ? -0.210 2.817 15.665 1.00 96.31 179 ASN A C 1
ATOM 1353 O O . ASN A 1 179 ? -1.030 2.860 14.752 1.00 96.31 179 ASN A O 1
ATOM 1357 N N . ALA A 1 180 ? 0.604 1.784 15.867 1.00 95.88 180 ALA A N 1
ATOM 1358 C CA . ALA A 1 180 ? 0.628 0.595 15.022 1.00 95.88 180 ALA A CA 1
ATOM 1359 C C . ALA A 1 180 ? 0.151 -0.638 15.797 1.00 95.88 180 ALA A C 1
ATOM 1361 O O . ALA A 1 180 ? 0.427 -0.783 16.988 1.00 95.88 180 ALA A O 1
ATOM 1362 N N . LEU A 1 181 ? -0.544 -1.531 15.101 1.00 96.12 181 LEU A N 1
ATOM 1363 C CA . LEU A 1 181 ? -1.096 -2.772 15.621 1.00 96.12 181 LEU A CA 1
ATOM 1364 C C . LEU A 1 181 ? -0.872 -3.877 14.587 1.00 96.12 181 LEU A C 1
ATOM 1366 O O . LEU A 1 181 ? -1.183 -3.704 13.408 1.00 96.12 181 LEU A O 1
ATOM 1370 N N . GLU A 1 182 ? -0.331 -5.010 15.013 1.00 95.75 182 GLU A N 1
ATOM 1371 C CA . GLU A 1 182 ? -0.224 -6.190 14.157 1.00 95.75 182 GLU A CA 1
ATOM 1372 C C . GLU A 1 182 ? -1.567 -6.925 14.131 1.00 95.75 182 GLU A C 1
ATOM 1374 O O . GLU A 1 182 ? -2.212 -7.076 15.171 1.00 95.75 182 GLU A O 1
ATOM 1379 N N . LEU A 1 183 ? -2.021 -7.337 12.942 1.00 96.56 183 LEU A N 1
ATOM 1380 C CA . LEU A 1 183 ? -3.263 -8.097 12.828 1.00 96.56 183 LEU A CA 1
ATOM 1381 C C . LEU A 1 183 ? -2.972 -9.590 12.929 1.00 96.56 183 LEU A C 1
ATOM 1383 O O . LEU A 1 183 ? -2.121 -10.126 12.220 1.00 96.56 183 LEU A O 1
ATOM 1387 N N . GLU A 1 184 ? -3.751 -10.281 13.752 1.00 96.31 184 GLU A N 1
ATOM 1388 C CA . GLU A 1 184 ? -3.628 -11.721 13.913 1.00 96.31 184 GLU A CA 1
ATOM 1389 C C . GLU A 1 184 ? -4.345 -12.458 12.775 1.00 96.31 184 GLU A C 1
ATOM 1391 O O . GLU A 1 184 ? -5.518 -12.165 12.496 1.00 96.31 184 GLU A O 1
ATOM 1396 N N . PRO A 1 185 ? -3.704 -13.457 12.144 1.00 96.00 185 PRO A N 1
ATOM 1397 C CA . PRO A 1 185 ? -4.348 -14.267 11.124 1.00 96.00 185 PRO A CA 1
ATOM 1398 C C . PRO A 1 185 ? -5.468 -15.128 11.725 1.00 96.00 185 PRO A C 1
ATOM 1400 O O . PRO A 1 185 ? -5.347 -15.730 12.794 1.00 96.00 185 PRO A O 1
ATOM 1403 N N . ARG A 1 186 ? -6.573 -15.225 10.993 1.00 96.38 186 ARG A N 1
ATOM 1404 C CA . ARG A 1 186 ? -7.757 -16.039 11.273 1.00 96.38 186 ARG A CA 1
ATOM 1405 C C . ARG A 1 186 ? -8.123 -16.854 10.022 1.00 96.38 186 ARG A C 1
ATOM 1407 O O . ARG A 1 186 ? -7.714 -16.503 8.913 1.00 96.38 186 ARG A O 1
ATOM 1414 N N . PRO A 1 187 ? -8.891 -17.950 10.164 1.00 92.88 187 PRO A N 1
ATOM 1415 C CA . PRO A 1 187 ? -9.305 -18.762 9.021 1.00 92.88 187 PRO A CA 1
ATOM 1416 C C . PRO A 1 187 ? -9.995 -17.941 7.920 1.00 92.88 187 PRO A C 1
ATOM 1418 O O . PRO A 1 187 ? -10.762 -17.022 8.208 1.00 92.88 187 PRO A O 1
ATOM 1421 N N . GLY A 1 188 ? -9.751 -18.305 6.657 1.00 90.38 188 GLY A N 1
ATOM 1422 C CA . GLY A 1 188 ? -10.383 -17.664 5.500 1.00 90.38 188 GLY A CA 1
ATOM 1423 C C . GLY A 1 188 ? -9.786 -16.307 5.119 1.00 90.38 188 GLY A C 1
ATOM 1424 O O . GLY A 1 188 ? -10.541 -15.410 4.755 1.00 90.38 188 GLY A O 1
ATOM 1425 N N . ASN A 1 189 ? -8.456 -16.153 5.200 1.00 94.06 189 ASN A N 1
ATOM 1426 C CA . ASN A 1 189 ? -7.728 -14.932 4.812 1.00 94.06 189 ASN A CA 1
ATOM 1427 C C . ASN A 1 189 ? -8.150 -13.675 5.591 1.00 94.06 189 ASN A C 1
ATOM 1429 O O . ASN A 1 189 ? -8.032 -12.552 5.099 1.00 94.06 189 ASN A O 1
ATOM 1433 N N . ARG A 1 190 ? -8.665 -13.870 6.808 1.00 96.38 190 ARG A N 1
ATOM 1434 C CA . ARG A 1 190 ? -9.089 -12.790 7.696 1.00 96.38 190 ARG A CA 1
ATOM 1435 C C . ARG A 1 190 ? -7.961 -12.446 8.651 1.00 96.38 190 ARG A C 1
ATOM 1437 O O . ARG A 1 190 ? -7.330 -13.330 9.212 1.00 96.38 190 ARG A O 1
ATOM 1444 N N . TYR A 1 191 ? -7.761 -11.163 8.868 1.00 97.50 191 TYR A N 1
ATOM 1445 C CA . TYR A 1 191 ? -6.775 -10.600 9.770 1.00 97.50 191 TYR A CA 1
ATOM 1446 C C . TYR A 1 191 ? -7.528 -9.703 10.735 1.00 97.50 191 TYR A C 1
ATOM 1448 O O . TYR A 1 191 ? -8.290 -8.838 10.306 1.00 97.50 191 TYR A O 1
ATOM 1456 N N . VAL A 1 192 ? -7.388 -9.960 12.031 1.00 97.62 192 VAL A N 1
ATOM 1457 C CA . VAL A 1 192 ? -8.216 -9.314 13.052 1.00 97.62 192 VAL A CA 1
ATOM 1458 C C . VAL A 1 192 ? -7.337 -8.669 14.098 1.00 97.62 192 VAL A C 1
ATOM 1460 O O . VAL A 1 192 ? -6.340 -9.246 14.526 1.00 97.62 192 VAL A O 1
ATOM 1463 N N . ALA A 1 193 ? -7.740 -7.486 14.542 1.00 97.06 193 ALA A N 1
ATOM 1464 C CA . ALA A 1 193 ? -7.139 -6.844 15.691 1.00 97.06 193 ALA A CA 1
ATOM 1465 C C . ALA A 1 193 ? -8.182 -6.048 16.484 1.00 97.06 193 ALA A C 1
ATOM 1467 O O . ALA A 1 193 ? -9.225 -5.653 15.956 1.00 97.06 193 ALA A O 1
ATOM 1468 N N . SER A 1 194 ? -7.912 -5.827 17.769 1.00 96.12 194 SER A N 1
ATOM 1469 C CA . SER A 1 194 ? -8.753 -4.985 18.621 1.00 96.12 194 SER A CA 1
ATOM 1470 C C . SER A 1 194 ? -8.116 -3.611 18.748 1.00 96.12 194 SER A C 1
ATOM 1472 O O . SER A 1 194 ? -7.040 -3.476 19.328 1.00 96.12 194 SER A O 1
ATOM 1474 N N . LEU A 1 195 ? -8.797 -2.586 18.246 1.00 95.25 195 LEU A N 1
ATOM 1475 C CA . LEU A 1 195 ? -8.446 -1.203 18.541 1.00 95.25 195 LEU A CA 1
ATOM 1476 C C . LEU A 1 195 ? -8.771 -0.909 20.014 1.00 95.25 195 LEU A C 1
ATOM 1478 O O . LEU A 1 195 ? -9.726 -1.484 20.550 1.00 95.25 195 LEU A O 1
ATOM 1482 N N . PRO A 1 196 ? -8.007 -0.035 20.692 1.00 95.38 196 PRO A N 1
ATOM 1483 C CA . PRO A 1 196 ? -8.295 0.317 22.075 1.00 95.38 196 PRO A CA 1
ATOM 1484 C C . PRO A 1 196 ? -9.653 1.016 22.201 1.00 95.38 196 PRO A C 1
ATOM 1486 O O . PRO A 1 196 ? -10.217 1.524 21.233 1.00 95.38 196 PRO A O 1
ATOM 1489 N N . ALA A 1 197 ? -10.179 1.055 23.421 1.00 93.31 197 ALA A N 1
ATOM 1490 C CA . ALA A 1 197 ? -11.355 1.855 23.721 1.00 93.31 197 ALA A CA 1
ATOM 1491 C C . ALA A 1 197 ? -11.021 3.351 23.616 1.00 93.31 197 ALA A C 1
ATOM 1493 O O . ALA A 1 197 ? -10.061 3.824 24.226 1.00 93.31 197 ALA A O 1
ATOM 1494 N N . PHE A 1 198 ? -11.847 4.095 22.885 1.00 90.81 198 PHE A N 1
ATOM 1495 C CA . PHE A 1 198 ? -11.751 5.549 22.780 1.00 90.81 198 PHE A CA 1
ATOM 1496 C C . PHE A 1 198 ? -12.888 6.201 23.563 1.00 90.81 198 PHE A C 1
ATOM 1498 O O . PHE A 1 198 ? -14.000 5.673 23.616 1.00 90.81 198 PHE A O 1
ATOM 1505 N N . THR A 1 199 ? -12.624 7.355 24.167 1.00 87.62 199 THR A N 1
ATOM 1506 C CA . THR A 1 199 ? -13.631 8.138 24.888 1.00 87.62 199 THR A CA 1
ATOM 1507 C C . THR A 1 199 ? -14.076 9.313 24.039 1.00 87.62 199 THR A C 1
ATOM 1509 O O . THR A 1 199 ? -13.237 10.070 23.553 1.00 87.62 199 THR A O 1
ATOM 1512 N N . ALA A 1 200 ? -15.386 9.468 23.867 1.00 82.81 200 ALA A N 1
ATOM 1513 C CA . ALA A 1 200 ? -15.933 10.662 23.243 1.00 82.81 200 ALA A CA 1
ATOM 1514 C C . ALA A 1 200 ? -15.927 11.830 24.236 1.00 82.81 200 ALA A C 1
ATOM 1516 O O . ALA A 1 200 ? -16.241 11.644 25.415 1.00 82.81 200 ALA A O 1
ATOM 1517 N N . ASP A 1 201 ? -15.621 13.033 23.757 1.00 72.12 201 ASP A N 1
ATOM 1518 C CA . ASP A 1 201 ? -15.713 14.229 24.591 1.00 72.12 201 ASP A CA 1
ATOM 1519 C C . ASP A 1 201 ? -17.183 14.569 24.867 1.00 72.12 201 ASP A C 1
ATOM 1521 O O . ASP A 1 201 ? -17.981 14.796 23.954 1.00 72.12 201 ASP A O 1
ATOM 1525 N N . SER A 1 202 ? -17.541 14.693 26.147 1.00 61.97 202 SER A N 1
ATOM 1526 C CA . SER A 1 202 ? -18.892 15.080 26.589 1.00 61.97 202 SER A CA 1
ATOM 1527 C C . SER A 1 202 ? -19.317 16.484 26.124 1.00 61.97 202 SER A C 1
ATOM 1529 O O . SER A 1 202 ? -20.480 16.852 26.264 1.00 61.97 202 SER A O 1
ATOM 1531 N N . GLY A 1 203 ? -18.387 17.278 25.576 1.00 60.88 203 GLY A N 1
ATOM 1532 C CA . GLY A 1 203 ? -18.599 18.646 25.090 1.00 60.88 203 GLY A CA 1
ATOM 1533 C C . GLY A 1 203 ? -19.271 18.764 23.715 1.00 60.88 203 GLY A C 1
ATOM 1534 O O . GLY A 1 203 ? -19.326 19.863 23.171 1.00 60.88 203 GLY A O 1
ATOM 1535 N N . GLY A 1 204 ? -19.763 17.664 23.132 1.00 56.16 204 GLY A N 1
ATOM 1536 C CA . GLY A 1 204 ? -20.500 17.675 21.859 1.00 56.16 204 GLY A CA 1
ATOM 1537 C C . GLY A 1 204 ? -19.625 17.658 20.599 1.00 56.16 204 GLY A C 1
ATOM 1538 O O . GLY A 1 204 ? -20.152 17.736 19.488 1.00 56.16 204 GLY A O 1
ATOM 1539 N N . GLY A 1 205 ? -18.304 17.526 20.750 1.00 64.94 205 GLY A N 1
ATOM 1540 C CA . GLY A 1 205 ? -17.392 17.276 19.636 1.00 64.94 205 GLY A CA 1
ATOM 1541 C C . GLY A 1 205 ? -17.587 15.869 19.066 1.00 64.94 205 GLY A C 1
ATOM 1542 O O . GLY A 1 205 ? -17.763 14.904 19.806 1.00 64.94 205 GLY A O 1
ATOM 1543 N N . ARG A 1 206 ? -17.552 15.730 17.736 1.00 72.88 206 ARG A N 1
ATOM 1544 C CA . ARG A 1 206 ? -17.516 14.413 17.086 1.00 72.88 206 ARG A CA 1
ATOM 1545 C C . ARG A 1 206 ? -16.107 13.841 17.226 1.00 72.88 206 ARG A C 1
ATOM 1547 O O . ARG A 1 206 ? -15.252 14.127 16.393 1.00 72.88 206 ARG A O 1
ATOM 1554 N N . THR A 1 207 ? -15.864 13.044 18.263 1.00 89.38 207 THR A N 1
ATOM 1555 C CA . THR A 1 207 ? -14.616 12.283 18.378 1.00 89.38 207 THR A CA 1
ATOM 1556 C C . THR A 1 207 ? -14.553 11.272 17.236 1.00 89.38 207 THR A C 1
ATOM 1558 O O . THR A 1 207 ? -15.428 10.416 17.096 1.00 89.38 207 THR A O 1
ATOM 1561 N N . GLN A 1 208 ? -13.534 11.398 16.390 1.00 93.56 208 GLN A N 1
ATOM 1562 C CA . GLN A 1 208 ? -13.291 10.502 15.265 1.00 93.56 208 GLN A CA 1
ATOM 1563 C C . GLN A 1 208 ? -11.949 9.807 15.434 1.00 93.56 208 GLN A C 1
ATOM 1565 O O . GLN A 1 208 ? -10.993 10.382 15.959 1.00 93.56 208 GLN A O 1
ATOM 1570 N N . VAL A 1 209 ? -11.889 8.574 14.955 1.00 95.38 209 VAL A N 1
ATOM 1571 C CA . VAL A 1 209 ? -10.658 7.796 14.863 1.00 95.38 209 VAL A CA 1
ATOM 1572 C C . VAL A 1 209 ? -10.323 7.646 13.391 1.00 95.38 209 VAL A C 1
ATOM 1574 O O . VAL A 1 209 ? -11.181 7.284 12.586 1.00 95.38 209 VAL A O 1
ATOM 1577 N N . GLU A 1 210 ? -9.077 7.944 13.054 1.00 96.38 210 GLU A N 1
ATOM 1578 C CA . GLU A 1 210 ? -8.504 7.703 11.738 1.00 96.38 210 GLU A CA 1
ATOM 1579 C C . GLU A 1 210 ? -7.721 6.396 11.777 1.00 96.38 210 GLU A C 1
ATOM 1581 O O . GLU A 1 210 ? -7.012 6.130 12.751 1.00 96.38 210 GLU A O 1
ATOM 1586 N N . TYR A 1 211 ? -7.841 5.579 10.736 1.00 97.06 211 TYR A N 1
ATOM 1587 C CA . TYR A 1 211 ? -7.130 4.313 10.636 1.00 97.06 211 TYR A CA 1
ATOM 1588 C C . TYR A 1 211 ? -6.863 3.912 9.187 1.00 97.06 211 TYR A C 1
ATOM 1590 O O . TYR A 1 211 ? -7.537 4.362 8.264 1.00 97.06 211 TYR A O 1
ATOM 1598 N N . TYR A 1 212 ? -5.880 3.049 8.979 1.00 96.81 212 TYR A N 1
ATOM 1599 C CA . TYR A 1 212 ? -5.652 2.373 7.706 1.00 96.81 212 TYR A CA 1
ATOM 1600 C C . TYR A 1 212 ? -4.983 1.022 7.945 1.00 96.81 212 TYR A C 1
ATOM 1602 O O . TYR A 1 212 ? -4.413 0.778 9.011 1.00 96.81 212 TYR A O 1
ATOM 1610 N N . VAL A 1 213 ? -5.059 0.138 6.955 1.00 97.62 213 VAL A N 1
ATOM 1611 C CA . VAL A 1 213 ? -4.390 -1.169 6.977 1.00 97.62 213 VAL A CA 1
ATOM 1612 C C . VAL A 1 213 ? -3.406 -1.231 5.827 1.00 97.62 213 VAL A C 1
ATOM 1614 O O . VAL A 1 213 ? -3.727 -0.831 4.710 1.00 97.62 213 VAL A O 1
ATOM 1617 N N . GLU A 1 214 ? -2.216 -1.752 6.086 1.00 96.12 214 GLU A N 1
ATOM 1618 C CA . GLU A 1 214 ? -1.193 -1.947 5.072 1.00 96.12 214 GLU A CA 1
ATOM 1619 C C . GLU A 1 214 ? -0.608 -3.351 5.109 1.00 96.12 214 GLU A C 1
ATOM 1621 O O . GLU A 1 214 ? -0.510 -3.995 6.156 1.00 96.12 214 GLU A O 1
ATOM 1626 N N . VAL A 1 215 ? -0.185 -3.791 3.933 1.00 96.44 215 VAL A N 1
ATOM 1627 C CA . VAL A 1 215 ? 0.678 -4.942 3.738 1.00 96.44 215 VAL A CA 1
ATOM 1628 C C . VAL A 1 215 ? 2.049 -4.417 3.350 1.00 96.44 215 VAL A C 1
ATOM 1630 O O . VAL A 1 215 ? 2.184 -3.653 2.390 1.00 96.44 215 VAL A O 1
ATOM 1633 N N . SER A 1 216 ? 3.060 -4.845 4.094 1.00 94.88 216 SER A N 1
ATOM 1634 C CA . SER A 1 216 ? 4.465 -4.519 3.847 1.00 94.88 216 SER A CA 1
ATOM 1635 C C . SER A 1 216 ? 5.264 -5.777 3.522 1.00 94.88 216 SER A C 1
ATOM 1637 O O . SER A 1 216 ? 4.895 -6.863 3.964 1.00 94.88 216 SER A O 1
ATOM 1639 N N . ASP A 1 217 ? 6.323 -5.646 2.726 1.00 92.88 217 ASP A N 1
ATOM 1640 C CA . ASP A 1 217 ? 7.285 -6.728 2.489 1.00 92.88 217 ASP A CA 1
ATOM 1641 C C . ASP A 1 217 ? 8.290 -6.866 3.652 1.00 92.88 217 ASP A C 1
ATOM 1643 O O . ASP A 1 217 ? 8.254 -6.102 4.619 1.00 92.88 217 ASP A O 1
ATOM 1647 N N . ALA A 1 218 ? 9.215 -7.825 3.555 1.00 90.94 218 ALA A N 1
ATOM 1648 C CA . ALA A 1 218 ? 10.245 -8.052 4.572 1.00 90.94 218 ALA A CA 1
ATOM 1649 C C . ALA A 1 218 ? 11.199 -6.859 4.774 1.00 90.94 218 ALA A C 1
ATOM 1651 O O . ALA A 1 218 ? 11.841 -6.754 5.817 1.00 90.94 218 ALA A O 1
ATOM 1652 N N . ALA A 1 219 ? 11.302 -5.954 3.794 1.00 88.44 219 ALA A N 1
ATOM 1653 C CA . ALA A 1 219 ? 12.074 -4.718 3.906 1.00 88.44 219 ALA A CA 1
ATOM 1654 C C . ALA A 1 219 ? 11.254 -3.573 4.533 1.00 88.44 219 ALA A C 1
ATOM 1656 O O . ALA A 1 219 ? 11.750 -2.453 4.651 1.00 88.44 219 ALA A O 1
ATOM 1657 N N . GLY A 1 220 ? 10.003 -3.833 4.925 1.00 89.50 220 GLY A N 1
ATOM 1658 C CA . GLY A 1 220 ? 9.087 -2.844 5.481 1.00 89.50 220 GLY A CA 1
ATOM 1659 C C . GLY A 1 220 ? 8.480 -1.908 4.437 1.00 89.50 220 GLY A C 1
ATOM 1660 O O . GLY A 1 220 ? 7.813 -0.947 4.816 1.00 89.50 220 GLY A O 1
ATOM 1661 N N . ARG A 1 221 ? 8.675 -2.164 3.137 1.00 91.38 221 ARG A N 1
ATOM 1662 C CA . ARG A 1 221 ? 8.098 -1.333 2.073 1.00 91.38 221 ARG A CA 1
ATOM 1663 C C . ARG A 1 221 ? 6.635 -1.676 1.896 1.00 91.38 221 ARG A C 1
ATOM 1665 O O . ARG A 1 221 ? 6.259 -2.848 1.859 1.00 91.38 221 ARG A O 1
ATOM 1672 N N . ARG A 1 222 ? 5.811 -0.647 1.739 1.00 93.50 222 ARG A N 1
ATOM 1673 C CA . ARG A 1 222 ? 4.382 -0.807 1.485 1.00 93.50 222 ARG A CA 1
ATOM 1674 C C . ARG A 1 222 ? 4.155 -1.443 0.112 1.00 93.50 222 ARG A C 1
ATOM 1676 O O . ARG A 1 222 ? 4.612 -0.926 -0.900 1.00 93.50 222 ARG A O 1
ATOM 1683 N N . VAL A 1 223 ? 3.413 -2.546 0.092 1.00 92.50 223 VAL A N 1
ATOM 1684 C CA . VAL A 1 223 ? 3.039 -3.281 -1.127 1.00 92.50 223 VAL A CA 1
ATOM 1685 C C . VAL A 1 223 ? 1.616 -2.935 -1.557 1.00 92.50 223 VAL A C 1
ATOM 1687 O O . VAL A 1 223 ? 1.352 -2.770 -2.745 1.00 92.50 223 VAL A O 1
ATOM 1690 N N . GLN A 1 224 ? 0.694 -2.863 -0.595 1.00 92.81 224 GLN A N 1
ATOM 1691 C CA . GLN A 1 224 ? -0.720 -2.554 -0.808 1.00 92.81 224 GLN A CA 1
ATOM 1692 C C . GLN A 1 224 ? -1.359 -2.138 0.525 1.00 92.81 224 GLN A C 1
ATOM 1694 O O . GLN A 1 224 ? -0.819 -2.425 1.591 1.00 92.81 224 GLN A O 1
ATOM 1699 N N . GLY A 1 225 ? -2.528 -1.508 0.499 1.00 93.94 225 GLY A N 1
ATOM 1700 C CA . GLY A 1 225 ? -3.321 -1.310 1.707 1.00 93.94 225 GLY A CA 1
ATOM 1701 C C . GLY A 1 225 ? -4.697 -0.712 1.449 1.00 93.94 225 GLY A C 1
ATOM 1702 O O . GLY A 1 225 ? -4.998 -0.267 0.343 1.00 93.94 225 GLY A O 1
ATOM 1703 N N . ALA A 1 226 ? -5.513 -0.696 2.499 1.00 95.12 226 ALA A N 1
ATOM 1704 C CA . ALA A 1 226 ? -6.800 -0.018 2.539 1.00 95.12 226 ALA A CA 1
ATOM 1705 C C . ALA A 1 226 ? -6.648 1.293 3.324 1.00 95.12 226 ALA A C 1
ATOM 1707 O O . ALA A 1 226 ? -6.433 1.274 4.539 1.00 95.12 226 ALA A O 1
ATOM 1708 N N . GLY A 1 227 ? -6.734 2.420 2.613 1.00 93.31 227 GLY A N 1
ATOM 1709 C CA . GLY A 1 227 ? -6.367 3.742 3.129 1.00 93.31 227 GLY A CA 1
ATOM 1710 C C . GLY A 1 227 ? -4.850 3.933 3.260 1.00 93.31 227 GLY A C 1
ATOM 1711 O O . GLY A 1 227 ? -4.063 3.037 2.952 1.00 93.31 227 GLY A O 1
ATOM 1712 N N . SER A 1 228 ? -4.423 5.106 3.717 1.00 93.06 228 SER A N 1
ATOM 1713 C CA . SER A 1 228 ? -3.016 5.443 3.986 1.00 93.06 228 SER A CA 1
ATOM 1714 C C . SER A 1 228 ? -2.908 6.521 5.070 1.00 93.06 228 SER A C 1
ATOM 1716 O O . SER A 1 228 ? -3.923 7.024 5.548 1.00 93.06 228 SER A O 1
ATOM 1718 N N . ALA A 1 229 ? -1.687 6.920 5.435 1.00 91.19 229 ALA A N 1
ATOM 1719 C CA . ALA A 1 229 ? -1.473 8.025 6.370 1.00 91.19 229 ALA A CA 1
ATOM 1720 C C . ALA A 1 229 ? -2.076 9.364 5.887 1.00 91.19 229 ALA A C 1
ATOM 1722 O O . ALA A 1 229 ? -2.475 10.183 6.717 1.00 91.19 229 ALA A O 1
ATOM 1723 N N . LEU A 1 230 ? -2.158 9.578 4.567 1.00 89.81 230 LEU A N 1
ATOM 1724 C CA . LEU A 1 230 ? -2.717 10.792 3.951 1.00 89.81 230 LEU A CA 1
ATOM 1725 C C . LEU A 1 230 ? -4.196 10.643 3.573 1.00 89.81 230 LEU A C 1
ATOM 1727 O O . LEU A 1 230 ? -4.936 11.622 3.557 1.00 89.81 230 LEU A O 1
ATOM 1731 N N . GLU A 1 231 ? -4.637 9.413 3.314 1.00 91.06 231 GLU A N 1
ATOM 1732 C CA . GLU A 1 231 ? -6.018 9.070 2.960 1.00 91.06 231 GLU A CA 1
ATOM 1733 C C . GLU A 1 231 ? -6.566 8.025 3.946 1.00 91.06 231 GLU A C 1
ATOM 1735 O O . GLU A 1 231 ? -6.778 6.864 3.572 1.00 91.06 231 GLU A O 1
ATOM 1740 N N . PRO A 1 232 ? -6.728 8.371 5.236 1.00 94.69 232 PRO A N 1
ATOM 1741 C CA . PRO A 1 232 ? -7.155 7.397 6.222 1.00 94.69 232 PRO A CA 1
ATOM 1742 C C . PRO A 1 232 ? -8.659 7.137 6.154 1.00 94.69 232 PRO A C 1
ATOM 1744 O O . PRO A 1 232 ? -9.466 8.024 5.864 1.00 94.69 232 PRO A O 1
ATOM 1747 N N . LEU A 1 233 ? -9.043 5.916 6.512 1.00 95.44 233 LEU A N 1
ATOM 1748 C CA . LEU A 1 233 ? -10.421 5.568 6.835 1.00 95.44 233 LEU A CA 1
ATOM 1749 C C . LEU A 1 233 ? -10.802 6.201 8.176 1.00 95.44 233 LEU A C 1
ATOM 1751 O O . LEU A 1 233 ? -9.946 6.478 9.019 1.00 95.44 233 LEU A O 1
ATOM 1755 N N . ARG A 1 234 ? -12.098 6.441 8.386 1.00 95.50 234 ARG A N 1
ATOM 1756 C CA . ARG A 1 234 ? -12.599 7.136 9.576 1.00 95.50 234 ARG A CA 1
ATOM 1757 C C . ARG A 1 234 ? -13.827 6.453 10.145 1.00 95.50 234 ARG A C 1
ATOM 1759 O O . ARG A 1 234 ? -14.676 5.999 9.385 1.00 95.50 234 ARG A O 1
ATOM 1766 N N . PHE A 1 235 ? -13.939 6.452 11.469 1.00 95.00 235 PHE A N 1
ATOM 1767 C CA . PHE A 1 235 ? -15.160 6.059 12.170 1.00 95.00 235 PHE A CA 1
ATOM 1768 C C . PHE A 1 235 ? -15.443 6.980 13.358 1.00 95.00 235 PHE A C 1
ATOM 1770 O O . PHE A 1 235 ? -14.540 7.638 13.888 1.00 95.00 235 PHE A O 1
ATOM 1777 N N . ALA A 1 236 ? -16.709 7.047 13.770 1.00 93.38 236 ALA A N 1
ATOM 1778 C CA . ALA A 1 236 ? -17.141 7.898 14.876 1.00 93.38 236 ALA A CA 1
ATOM 1779 C C . ALA A 1 236 ? -17.110 7.162 16.224 1.00 93.38 236 ALA A C 1
ATOM 1781 O O . ALA A 1 236 ? -17.512 6.005 16.327 1.00 93.38 236 ALA A O 1
ATOM 1782 N N . VAL A 1 237 ? -16.709 7.857 17.286 1.00 93.06 237 VAL A N 1
ATOM 1783 C CA . VAL A 1 237 ? -16.920 7.395 18.662 1.00 93.06 237 VAL A CA 1
ATOM 1784 C C . VAL A 1 237 ? -18.201 8.045 19.171 1.00 93.06 237 VAL A C 1
ATOM 1786 O O . VAL A 1 237 ? -18.282 9.267 19.302 1.00 93.06 237 VAL A O 1
ATOM 1789 N N . LEU A 1 238 ? -19.230 7.236 19.411 1.00 89.19 238 LEU A N 1
ATOM 1790 C CA . LEU A 1 238 ? -20.518 7.719 19.893 1.00 89.19 238 LEU A CA 1
ATOM 1791 C C . LEU A 1 238 ? -20.392 8.153 21.358 1.00 89.19 238 LEU A C 1
ATOM 1793 O O . LEU A 1 238 ? -19.732 7.459 22.136 1.00 89.19 238 LEU A O 1
ATOM 1797 N N . PRO A 1 239 ? -21.041 9.260 21.760 1.00 84.75 239 PRO A N 1
ATOM 1798 C CA . PRO A 1 239 ? -21.042 9.691 23.149 1.00 84.75 239 PRO A CA 1
ATOM 1799 C C . PRO A 1 239 ? -21.617 8.600 24.061 1.00 84.75 239 PRO A C 1
ATOM 1801 O O . PRO A 1 239 ? -22.427 7.780 23.609 1.00 84.75 239 PRO A O 1
ATOM 1804 N N . PRO A 1 240 ? -21.221 8.576 25.346 1.00 79.75 240 PRO A N 1
ATOM 1805 C CA . PRO A 1 240 ? -21.857 7.692 26.310 1.00 79.75 240 PRO A CA 1
ATOM 1806 C C . PRO A 1 240 ? -23.370 7.930 26.298 1.00 79.75 240 PRO A C 1
ATOM 1808 O O . PRO A 1 240 ? -23.827 9.071 26.184 1.00 79.75 240 PRO A O 1
ATOM 1811 N N . ALA A 1 241 ? -24.146 6.848 26.393 1.00 72.62 241 ALA A N 1
ATOM 1812 C CA . ALA A 1 241 ? -25.596 6.951 26.473 1.00 72.62 241 ALA A CA 1
ATOM 1813 C C . ALA A 1 241 ? -25.968 7.899 27.620 1.00 72.62 241 ALA A C 1
ATOM 1815 O O . ALA A 1 241 ? -25.427 7.779 28.725 1.00 72.62 241 ALA A O 1
ATOM 1816 N N . ALA A 1 242 ? -26.867 8.849 27.351 1.00 69.69 242 ALA A N 1
ATOM 1817 C CA . ALA A 1 242 ? -27.356 9.736 28.393 1.00 69.69 242 ALA A CA 1
ATOM 1818 C C . ALA A 1 242 ? -27.918 8.876 29.537 1.00 69.69 242 ALA A C 1
ATOM 1820 O O . ALA A 1 242 ? -28.647 7.914 29.260 1.00 69.69 242 ALA A O 1
ATOM 1821 N N . PRO A 1 243 ? -27.587 9.183 30.805 1.00 72.62 243 PRO A N 1
ATOM 1822 C CA . PRO A 1 243 ? -28.225 8.501 31.915 1.00 72.62 243 PRO A CA 1
ATOM 1823 C C . PRO A 1 243 ? -29.747 8.644 31.763 1.00 72.62 243 PRO A C 1
ATOM 1825 O O . PRO A 1 243 ? -30.212 9.694 31.299 1.00 72.62 243 PRO A O 1
ATOM 1828 N N . PRO A 1 244 ? -30.530 7.604 32.105 1.00 75.31 244 PRO A N 1
ATOM 1829 C CA . PRO A 1 244 ? -31.980 7.703 32.051 1.00 75.31 244 PRO A CA 1
ATOM 1830 C C . PRO A 1 244 ? -32.425 8.941 32.842 1.00 75.31 244 PRO A C 1
ATOM 1832 O O . PRO A 1 244 ? -31.821 9.237 33.881 1.00 75.31 244 PRO A O 1
ATOM 1835 N N . PRO A 1 245 ? -33.440 9.688 32.363 1.00 78.56 245 PRO A N 1
ATOM 1836 C CA . PRO A 1 245 ? -33.934 10.839 33.099 1.00 78.56 245 PRO A CA 1
ATOM 1837 C C . PRO A 1 245 ? -34.284 10.396 34.524 1.00 78.56 245 PRO A C 1
ATOM 1839 O O . PRO A 1 245 ? -34.806 9.287 34.699 1.00 78.56 245 PRO A O 1
ATOM 1842 N N . PRO A 1 246 ? -33.982 11.217 35.547 1.00 81.75 246 PRO A N 1
ATOM 1843 C CA . PRO A 1 246 ? -34.388 10.894 36.904 1.00 81.75 246 PRO A CA 1
ATOM 1844 C C . PRO A 1 246 ? -35.898 10.613 36.917 1.00 81.75 246 PRO A C 1
ATOM 1846 O O . PRO A 1 246 ? -36.636 11.255 36.158 1.00 81.75 246 PRO A O 1
ATOM 1849 N N . PRO A 1 247 ? -36.371 9.653 37.736 1.00 82.31 247 PRO A N 1
ATOM 1850 C CA . PRO A 1 247 ? -37.798 9.400 37.862 1.00 82.31 247 PRO A CA 1
ATOM 1851 C C . PRO A 1 247 ? -38.506 10.721 38.162 1.00 82.31 247 PRO A C 1
ATOM 1853 O O . PRO A 1 247 ? -38.004 11.531 38.948 1.00 82.31 247 PRO A O 1
ATOM 1856 N N . ALA A 1 248 ? -39.640 10.957 37.494 1.00 82.94 248 ALA A N 1
ATOM 1857 C CA . ALA A 1 248 ? -40.426 12.159 37.730 1.00 82.94 248 ALA A CA 1
ATOM 1858 C C . ALA A 1 248 ? -40.691 12.285 39.241 1.00 82.94 248 ALA A C 1
ATOM 1860 O O . ALA A 1 248 ? -41.033 11.275 39.869 1.00 82.94 248 ALA A O 1
ATOM 1861 N N . PRO A 1 249 ? -40.509 13.478 39.842 1.00 79.75 249 PRO A N 1
ATOM 1862 C CA . PRO A 1 249 ? -40.874 13.667 41.236 1.00 79.75 249 PRO A CA 1
ATOM 1863 C C . PRO A 1 249 ? -42.345 13.267 41.407 1.00 79.75 249 PRO A C 1
ATOM 1865 O O . PRO A 1 249 ? -43.141 13.529 40.494 1.00 79.75 249 PRO A O 1
ATOM 1868 N N . PRO A 1 250 ? -42.714 12.624 42.532 1.00 79.94 250 PRO A N 1
ATOM 1869 C CA . PRO A 1 250 ? -44.100 12.260 42.775 1.00 79.94 250 PRO A CA 1
ATOM 1870 C C . PRO A 1 250 ? -44.974 13.505 42.596 1.00 79.94 250 PRO A C 1
ATOM 1872 O O . PRO A 1 250 ? -44.560 14.611 42.982 1.00 79.94 250 PRO A O 1
ATOM 1875 N N . PRO A 1 251 ? -46.144 13.370 41.953 1.00 82.12 251 PRO A N 1
ATOM 1876 C CA . PRO A 1 251 ? -47.005 14.507 41.708 1.00 82.12 251 PRO A CA 1
ATOM 1877 C C . PRO A 1 251 ? -47.310 15.217 43.029 1.00 82.12 251 PRO A C 1
ATOM 1879 O O . PRO A 1 251 ? -47.503 14.589 44.066 1.00 82.12 251 PRO A O 1
ATOM 1882 N N . TRP A 1 252 ? -47.341 16.550 42.999 1.00 75.12 252 TRP A N 1
ATOM 1883 C CA . TRP A 1 252 ? -47.378 17.381 44.207 1.00 75.12 252 TRP A CA 1
ATOM 1884 C C . TRP A 1 252 ? -48.511 17.017 45.184 1.00 75.12 252 TRP A C 1
ATOM 1886 O O . TRP A 1 252 ? -48.330 17.198 46.386 1.00 75.12 252 TRP A O 1
ATOM 1896 N N . TYR A 1 253 ? -49.623 16.459 44.688 1.00 71.00 253 TYR A N 1
ATOM 1897 C CA . TYR A 1 253 ? -50.787 16.010 45.462 1.00 71.00 253 TYR A CA 1
ATOM 1898 C C . TYR A 1 253 ? -50.583 14.706 46.258 1.00 71.00 253 TYR A C 1
ATOM 1900 O O . TYR A 1 253 ? -51.408 14.386 47.111 1.00 71.00 253 TYR A O 1
ATOM 1908 N N . GLU A 1 254 ? -49.501 13.960 46.021 1.00 67.81 254 GLU A N 1
ATOM 1909 C CA . GLU A 1 254 ? -49.122 12.783 46.820 1.00 67.81 254 GLU A CA 1
ATOM 1910 C C . GLU A 1 254 ? -48.301 13.151 48.064 1.00 67.81 254 GLU A C 1
ATOM 1912 O O . GLU A 1 254 ? -48.059 12.312 48.932 1.00 67.81 254 GLU A O 1
ATOM 1917 N N . ASN A 1 255 ? -47.904 14.418 48.211 1.00 72.38 255 ASN A N 1
ATOM 1918 C CA . ASN A 1 255 ? -47.226 14.864 49.417 1.00 72.38 255 ASN A CA 1
ATOM 1919 C C . ASN A 1 255 ? -48.234 15.074 50.559 1.00 72.38 255 ASN A C 1
ATOM 1921 O O . ASN A 1 255 ? -49.116 15.929 50.472 1.00 72.38 255 ASN A O 1
ATOM 1925 N N . GLY A 1 256 ? -48.063 14.359 51.677 1.00 62.41 256 GLY A N 1
ATOM 1926 C CA . GLY A 1 256 ? -48.973 14.402 52.836 1.00 62.41 256 GLY A CA 1
ATOM 1927 C C . GLY A 1 256 ? -49.208 15.791 53.456 1.00 62.41 256 GLY A C 1
ATOM 1928 O O . GLY A 1 256 ? -50.204 15.994 54.146 1.00 62.41 256 GLY A O 1
ATOM 1929 N N . TRP A 1 257 ? -48.350 16.778 53.174 1.00 65.44 257 TRP A N 1
ATOM 1930 C CA . TRP A 1 257 ? -48.547 18.164 53.613 1.00 65.44 257 TRP A CA 1
ATOM 1931 C C . TRP A 1 257 ? -49.644 18.906 52.828 1.00 65.44 257 TRP A C 1
ATOM 1933 O O . TRP A 1 257 ? -50.243 19.837 53.363 1.00 65.44 257 TRP A O 1
ATOM 1943 N N . VAL A 1 258 ? -49.961 18.492 51.595 1.00 61.69 258 VAL A N 1
ATOM 1944 C CA . VAL A 1 258 ? -51.019 19.125 50.785 1.00 61.69 258 VAL A CA 1
ATOM 1945 C C . VAL A 1 258 ? -52.391 18.911 51.426 1.00 61.69 258 VAL A C 1
ATOM 1947 O O . VAL A 1 258 ? -53.185 19.846 51.525 1.00 61.69 258 VAL A O 1
ATOM 1950 N N . TRP A 1 259 ? -52.645 17.719 51.969 1.00 58.91 259 TRP A N 1
ATOM 1951 C CA . TRP A 1 259 ? -53.861 17.449 52.740 1.00 58.91 259 TRP A CA 1
ATOM 1952 C C . TRP A 1 259 ? -53.881 18.161 54.095 1.00 58.91 259 TRP A C 1
ATOM 1954 O O . TRP A 1 259 ? -54.954 18.544 54.556 1.00 58.91 259 TRP A O 1
ATOM 1964 N N . ALA A 1 260 ? -52.720 18.425 54.704 1.00 59.97 260 ALA A N 1
ATOM 1965 C CA . ALA A 1 260 ? -52.653 19.233 55.921 1.00 59.97 260 ALA A CA 1
ATOM 1966 C C . ALA A 1 260 ? -53.099 20.690 55.674 1.00 59.97 260 ALA A C 1
ATOM 1968 O O . ALA A 1 260 ? -53.746 21.279 56.535 1.00 59.97 260 ALA A O 1
ATOM 1969 N N . ALA A 1 261 ? -52.840 21.256 54.488 1.00 57.25 261 ALA A N 1
ATOM 1970 C CA . ALA A 1 261 ? -53.318 22.593 54.122 1.00 57.25 261 ALA A CA 1
ATOM 1971 C C . ALA A 1 261 ? -54.825 22.625 53.795 1.00 57.25 261 ALA A C 1
ATOM 1973 O O . ALA A 1 261 ? -55.527 23.547 54.210 1.00 57.25 261 ALA A O 1
ATOM 1974 N N . VAL A 1 262 ? -55.351 21.605 53.105 1.00 58.16 262 VAL A N 1
ATOM 1975 C CA . VAL A 1 262 ? -56.793 21.503 52.798 1.00 58.16 262 VAL A CA 1
ATOM 1976 C C . VAL A 1 262 ? -57.624 21.210 54.060 1.00 58.16 262 VAL A C 1
ATOM 1978 O O . VAL A 1 262 ? -58.724 21.740 54.209 1.00 58.16 262 VAL A O 1
ATOM 1981 N N . GLY A 1 263 ? -57.086 20.446 55.018 1.00 49.81 263 GLY A N 1
ATOM 1982 C CA . GLY A 1 263 ? -57.755 20.134 56.287 1.00 49.81 263 GLY A CA 1
ATOM 1983 C C . GLY A 1 263 ? -57.914 21.324 57.244 1.00 49.81 263 GLY A C 1
ATOM 1984 O O . GLY A 1 263 ? -58.849 21.340 58.042 1.00 49.81 263 GLY A O 1
ATOM 1985 N N . VAL A 1 264 ? -57.059 22.350 57.148 1.00 50.50 264 VAL A N 1
ATOM 1986 C CA . VAL A 1 264 ? -57.138 23.548 58.008 1.00 50.50 264 VAL A CA 1
ATOM 1987 C C . VAL A 1 264 ? -58.223 24.530 57.543 1.00 50.50 264 VAL A C 1
ATOM 1989 O O . VAL A 1 264 ? -58.818 25.216 58.371 1.00 50.50 264 VAL A O 1
ATOM 1992 N N . VAL A 1 265 ? -58.574 24.560 56.253 1.00 52.53 265 VAL A N 1
ATOM 1993 C CA . VAL A 1 265 ? -59.633 25.459 55.744 1.00 52.53 265 VAL A CA 1
ATOM 1994 C C . VAL A 1 265 ? -61.039 24.979 56.140 1.00 52.53 265 VAL A C 1
ATOM 1996 O O . VAL A 1 265 ? -61.937 25.796 56.324 1.00 52.53 265 VAL A O 1
ATOM 1999 N N . ALA A 1 266 ? -61.237 23.676 56.364 1.00 51.12 266 ALA A N 1
ATOM 2000 C CA . ALA A 1 266 ? -62.542 23.127 56.747 1.00 51.12 266 ALA A CA 1
ATOM 2001 C C . ALA A 1 266 ? -62.909 23.328 58.235 1.00 51.12 266 ALA A C 1
ATOM 2003 O O . ALA A 1 266 ? -64.074 23.172 58.593 1.00 51.12 266 ALA A O 1
ATOM 2004 N N . LEU A 1 267 ? -61.954 23.694 59.100 1.00 50.50 267 LEU A N 1
ATOM 2005 C CA . LEU A 1 267 ? -62.187 23.863 60.546 1.00 50.50 267 LEU A CA 1
ATOM 2006 C C . LEU A 1 267 ? -62.288 25.332 61.002 1.00 50.50 267 LEU A C 1
ATOM 2008 O O . LEU A 1 267 ? -62.561 25.583 62.171 1.00 50.50 267 LEU A O 1
ATOM 2012 N N . GLY A 1 268 ? -62.105 26.303 60.100 1.00 47.19 268 GLY A N 1
ATOM 2013 C CA . GLY A 1 268 ? -62.144 27.739 60.420 1.00 47.19 268 GLY A CA 1
ATOM 2014 C C . GLY A 1 268 ? -63.465 28.463 60.129 1.00 47.19 268 GLY A C 1
ATOM 2015 O O . GLY A 1 268 ? -63.548 29.661 60.371 1.00 47.19 268 GLY A O 1
ATOM 2016 N N . ALA A 1 269 ? -64.487 27.781 59.602 1.00 48.00 269 ALA A N 1
ATOM 2017 C CA . ALA A 1 269 ? -65.767 28.392 59.207 1.00 48.00 269 ALA A CA 1
ATOM 2018 C C . ALA A 1 269 ? -66.947 28.004 60.125 1.00 48.00 269 ALA A C 1
ATOM 2020 O O . ALA A 1 269 ? -68.097 27.986 59.692 1.00 48.00 269 ALA A O 1
ATOM 2021 N N . GLY A 1 270 ? -66.659 27.664 61.383 1.00 51.41 270 GLY A N 1
ATOM 2022 C CA . GLY A 1 270 ? -67.655 27.266 62.377 1.00 51.41 270 GLY A CA 1
ATOM 2023 C C . GLY A 1 270 ? -67.336 27.819 63.762 1.00 51.41 270 GLY A C 1
ATOM 2024 O O . GLY A 1 270 ? -67.115 27.043 64.687 1.00 51.41 270 GLY A O 1
ATOM 2025 N N . ALA A 1 271 ? -67.276 29.144 63.885 1.00 42.53 271 ALA A N 1
ATOM 2026 C CA . ALA A 1 271 ? -67.393 29.870 65.148 1.00 42.53 271 ALA A CA 1
ATOM 2027 C C . ALA A 1 271 ? -68.079 31.213 64.885 1.00 42.53 271 ALA A C 1
ATOM 2029 O O . ALA A 1 271 ? -67.681 31.880 63.902 1.00 42.53 271 ALA A O 1
#

Secondary structure (DSSP, 8-state):
----------------------------PPPP----HHHHHHHHHHHTT-HHHHHHHHHHHHT-TT--HHHHHHHHHHHHHHHHHTT-HHHHHHHHHHHHHH-TT--PPTT--HHHHHHHHHHHHHHHTT-S---EEEEPPP-EEETT-EEEEEEEEES--TT-EEEEEEEETT-SPPEEEEPEEETTTEEEEEEEE-PPPTTS---EEEEEEEEE-TT--EEEEES-SSS-EEEEEEPPPPPPPPPPPPPGGGSHHHHHHHHHHTTSS--

Mean predicted aligned error: 12.31 Å